Protein AF-0000000086186160 (afdb_homodimer)

InterPro domains:
  IPR000835 MarR-type HTH domain [PF01047] (49-91)
  IPR000835 MarR-type HTH domain [PS50995] (8-140)
  IPR000835 MarR-type HTH domain [SM00347] (29-128)
  IPR023187 Transcriptional regulator MarR-type, conserved site [PS01117] (67-101)
  IPR036388 Winged helix-like DNA-binding domain superfamily [G3DSA:1.10.10.10] (1-143)
  IPR036390 Winged helix DNA-binding domain superfamily [SSF46785] (19-141)
  IPR039422 Transcription regulators MarR/SlyA-like [PTHR33164] (33-142)

Secondary structure (DSSP, 8-state):
----HHHHHHHHHHHHHHHHHHHHHHHHS---TT---GGGHHHHHHGGG--EEHHHHHHHTT--HHHHHHHHHHHHHTTSEEEEEETTEEEEEEEEE-HHHHHHHHHHHHHHHHHHHHHTTTS-HHHHHHHHHHHHHHHHHHHHHHHHHHHS--------/----HHHHHHHHHHHHHHHHHHHHHHHHS---TT---GGGHHHHHHGGG--EEHHHHHHHTT--HHHHHHHHHHHHHTTSEEEEEETTEEEEEEEEE-HHHHHHHHHHHHHHHHHHHHHTTTS-HHHHHHHHHHHHHHHHHHHHHHHHHHHS--------

Radius of gyration: 22.22 Å; Cα contacts (8 Å, |Δi|>4): 341; chains: 2; bounding box: 43×55×64 Å

pLDDT: mean 87.12, std 14.0, range [26.12, 98.62]

Sequence (320 aa):
MGVDHSTASDLAVDLVHVMKKLTALRHHKPAQSDGIESSAYPLLVALQCGPCRVSALAGQIHSDASTVSRQVAHLVSRDLVEKAPDPDDGRAQMVQLTPPGEELVDKVLQRRGEWMQKLLTDWTAKDVKAFNAYLRRFNDDLAAELTRLIDQPTHGKEQSMGVDHSTASDLAVDLVHVMKKLTALRHHKPAQSDGIESSAYPLLVALQCGPCRVSALAGQIHSDASTVSRQVAHLVSRDLVEKAPDPDDGRAQMVQLTPPGEELVDKVLQRRGEWMQKLLTDWTAKDVKAFNAYLRRFNDDLAAELTRLIDQPTHGKEQS

Structure (mmCIF, N/CA/C/O backbone):
data_AF-0000000086186160-model_v1
#
loop_
_entity.id
_entity.type
_entity.pdbx_description
1 polymer 'MarR family transcriptional regulator'
#
loop_
_atom_site.group_PDB
_atom_site.id
_atom_site.type_symbol
_atom_site.label_atom_id
_atom_site.label_alt_id
_atom_site.label_comp_id
_atom_site.label_asym_id
_atom_site.label_entity_id
_atom_site.label_seq_id
_atom_site.pdbx_PDB_ins_code
_atom_site.Cartn_x
_atom_site.Cartn_y
_atom_site.Cartn_z
_atom_site.occupancy
_atom_site.B_iso_or_equiv
_atom_site.auth_seq_id
_atom_site.auth_comp_id
_atom_site.auth_asym_id
_atom_site.auth_atom_id
_atom_site.pdbx_PDB_model_num
ATOM 1 N N . MET A 1 1 ? -22.422 15.398 -9.078 1 61.88 1 MET A N 1
ATOM 2 C CA . MET A 1 1 ? -21.828 16.266 -8.055 1 61.88 1 MET A CA 1
ATOM 3 C C . MET A 1 1 ? -20.734 15.523 -7.293 1 61.88 1 MET A C 1
ATOM 5 O O . MET A 1 1 ? -20.938 14.406 -6.82 1 61.88 1 MET A O 1
ATOM 9 N N . GLY A 1 2 ? -19.453 15.906 -7.406 1 80.19 2 GLY A N 1
ATOM 10 C CA . GLY A 1 2 ? -18.25 15.258 -6.891 1 80.19 2 GLY A CA 1
ATOM 11 C C . GLY A 1 2 ? -18.234 15.164 -5.375 1 80.19 2 GLY A C 1
ATOM 12 O O . GLY A 1 2 ? -18.969 15.883 -4.695 1 80.19 2 GLY A O 1
ATOM 13 N N . VAL A 1 3 ? -17.875 14.148 -4.719 1 93.38 3 VAL A N 1
ATOM 14 C CA . VAL A 1 3 ? -17.719 13.93 -3.283 1 93.38 3 VAL A CA 1
ATOM 15 C C . VAL A 1 3 ? -17.016 15.141 -2.658 1 93.38 3 VAL A C 1
ATOM 17 O O . VAL A 1 3 ? -16.141 15.75 -3.277 1 93.38 3 VAL A O 1
ATOM 20 N N . ASP A 1 4 ? -17.609 15.672 -1.533 1 94.44 4 ASP A N 1
ATOM 21 C CA . ASP A 1 4 ? -17 16.844 -0.896 1 94.44 4 ASP A CA 1
ATOM 22 C C . ASP A 1 4 ? -15.586 16.531 -0.432 1 94.44 4 ASP A C 1
ATOM 24 O O . ASP A 1 4 ? -15.211 15.367 -0.272 1 94.44 4 ASP A O 1
ATOM 28 N N . HIS A 1 5 ? -14.836 17.578 -0.158 1 93.81 5 HIS A N 1
ATOM 29 C CA . HIS A 1 5 ? -13.414 17.469 0.166 1 93.81 5 HIS A CA 1
ATOM 30 C C . HIS A 1 5 ? -13.203 16.688 1.456 1 93.81 5 HIS A C 1
ATOM 32 O O . HIS A 1 5 ? -12.281 15.867 1.542 1 93.81 5 HIS A O 1
ATOM 38 N N . SER A 1 6 ? -13.992 16.922 2.461 1 94.38 6 SER A N 1
ATOM 39 C CA . SER A 1 6 ? -13.812 16.25 3.746 1 94.38 6 SER A CA 1
ATOM 40 C C . SER A 1 6 ? -13.977 14.742 3.609 1 94.38 6 SER A C 1
ATOM 42 O O . SER A 1 6 ? -13.195 13.969 4.176 1 94.38 6 SER A O 1
ATOM 44 N N . THR A 1 7 ? -15.023 14.352 2.834 1 96.38 7 THR A N 1
ATOM 45 C CA . THR A 1 7 ? -15.266 12.938 2.602 1 96.38 7 THR A CA 1
ATOM 46 C C . THR A 1 7 ? -14.102 12.305 1.841 1 96.38 7 THR A C 1
ATOM 48 O O . THR A 1 7 ? -13.617 11.234 2.209 1 96.38 7 THR A O 1
ATOM 51 N N . ALA A 1 8 ? -13.672 12.992 0.88 1 96.56 8 ALA A N 1
ATOM 52 C CA . ALA A 1 8 ? -12.531 12.508 0.096 1 96.56 8 ALA A CA 1
ATOM 53 C C . ALA A 1 8 ? -11.273 12.438 0.947 1 96.56 8 ALA A C 1
ATOM 55 O O . ALA A 1 8 ? -10.508 11.477 0.86 1 96.56 8 ALA A O 1
ATOM 56 N N . SER A 1 9 ? -11.086 13.422 1.789 1 94.56 9 SER A N 1
ATOM 57 C CA . SER A 1 9 ? -9.906 13.484 2.648 1 94.56 9 SER A CA 1
ATOM 58 C C . SER A 1 9 ? -9.914 12.367 3.68 1 94.56 9 SER A C 1
ATOM 60 O O . SER A 1 9 ? -8.859 11.789 3.986 1 94.56 9 SER A O 1
ATOM 62 N N . ASP A 1 10 ? -11.062 12.039 4.16 1 94.94 10 ASP A N 1
ATOM 63 C CA . ASP A 1 10 ? -11.164 10.945 5.121 1 94.94 10 ASP A CA 1
ATOM 64 C C . ASP A 1 10 ? -10.734 9.625 4.496 1 94.94 10 ASP A C 1
ATOM 66 O O . ASP A 1 10 ? -10 8.844 5.113 1 94.94 10 ASP A O 1
ATOM 70 N N . LEU A 1 11 ? -11.203 9.375 3.324 1 96.56 11 LEU A N 1
ATOM 71 C CA . LEU A 1 11 ? -10.828 8.156 2.627 1 96.56 11 LEU A CA 1
ATOM 72 C C . LEU A 1 11 ? -9.328 8.117 2.367 1 96.56 11 LEU A C 1
ATOM 74 O O . LEU A 1 11 ? -8.688 7.078 2.553 1 96.56 11 LEU A O 1
ATOM 78 N N . ALA A 1 12 ? -8.773 9.25 1.982 1 94.31 12 ALA A N 1
ATOM 79 C CA . ALA A 1 12 ? -7.344 9.344 1.706 1 94.31 12 ALA A CA 1
ATOM 80 C C . ALA A 1 12 ? -6.523 9 2.945 1 94.31 12 ALA A C 1
ATOM 82 O O . ALA A 1 12 ? -5.562 8.227 2.867 1 94.31 12 ALA A O 1
ATOM 83 N N . VAL A 1 13 ? -6.91 9.492 4.051 1 90.19 13 VAL A N 1
ATOM 84 C CA . VAL A 1 13 ? -6.199 9.266 5.305 1 90.19 13 VAL A CA 1
ATOM 85 C C . VAL A 1 13 ? -6.277 7.793 5.691 1 90.19 13 VAL A C 1
ATOM 87 O O . VAL A 1 13 ? -5.266 7.18 6.035 1 90.19 13 VAL A O 1
ATOM 90 N N . ASP A 1 14 ? -7.441 7.219 5.625 1 93.75 14 ASP A N 1
ATOM 91 C CA . ASP A 1 14 ? -7.625 5.82 6.004 1 93.75 14 ASP A CA 1
ATOM 92 C C . ASP A 1 14 ? -6.867 4.891 5.055 1 93.75 14 ASP A C 1
ATOM 94 O O . ASP A 1 14 ? -6.328 3.867 5.48 1 93.75 14 ASP A O 1
ATOM 98 N N . LEU A 1 15 ? -6.84 5.246 3.816 1 94.31 15 LEU A N 1
ATOM 99 C CA . LEU A 1 15 ? -6.078 4.477 2.842 1 94.31 15 LEU A CA 1
ATOM 100 C C . LEU A 1 15 ? -4.594 4.473 3.193 1 94.31 15 LEU A C 1
ATOM 102 O O . LEU A 1 15 ? -3.939 3.43 3.139 1 94.31 15 LEU A O 1
ATOM 106 N N . VAL A 1 16 ? -4.016 5.605 3.572 1 89.25 16 VAL A N 1
ATOM 107 C CA . VAL A 1 16 ? -2.617 5.703 3.969 1 89.25 16 VAL A CA 1
ATOM 108 C C . VAL A 1 16 ? -2.355 4.809 5.18 1 89.25 16 VAL A C 1
ATOM 110 O O . VAL A 1 16 ? -1.334 4.121 5.242 1 89.25 16 VAL A O 1
ATOM 113 N N . HIS A 1 17 ? -3.301 4.797 6.141 1 89.81 17 HIS A N 1
ATOM 114 C CA . HIS A 1 17 ? -3.148 3.965 7.328 1 89.81 17 HIS A CA 1
ATOM 115 C C . HIS A 1 17 ? -3.127 2.484 6.961 1 89.81 17 HIS A C 1
ATOM 117 O O . HIS A 1 17 ? -2.318 1.721 7.496 1 89.81 17 HIS A O 1
ATOM 123 N N . VAL A 1 18 ? -3.963 2.07 6.094 1 93.75 18 VAL A N 1
ATOM 124 C CA . VAL A 1 18 ? -4.008 0.683 5.645 1 93.75 18 VAL A CA 1
ATOM 125 C C . VAL A 1 18 ? -2.697 0.321 4.949 1 93.75 18 VAL A C 1
ATOM 127 O O . VAL A 1 18 ? -2.098 -0.717 5.242 1 93.75 18 VAL A O 1
ATOM 130 N N . MET A 1 19 ? -2.248 1.224 4.066 1 90.56 19 MET A N 1
ATOM 131 C CA . MET A 1 19 ? -1.008 0.979 3.336 1 90.56 19 MET A CA 1
ATOM 132 C C . MET A 1 19 ? 0.17 0.842 4.293 1 90.56 19 MET A C 1
ATOM 134 O O . MET A 1 19 ? 1.011 -0.044 4.129 1 90.56 19 MET A O 1
ATOM 138 N N . LYS A 1 20 ? 0.253 1.639 5.211 1 86.44 20 LYS A N 1
ATOM 139 C CA . LYS A 1 20 ? 1.336 1.607 6.188 1 86.44 20 LYS A CA 1
ATOM 140 C C . LYS A 1 20 ? 1.304 0.317 7.004 1 86.44 20 LYS A C 1
ATOM 142 O O . LYS A 1 20 ? 2.346 -0.289 7.258 1 86.44 20 LYS A O 1
ATOM 147 N N . LYS A 1 21 ? 0.166 -0.043 7.453 1 89.81 21 LYS A N 1
ATOM 148 C CA . LYS A 1 21 ? 0.059 -1.246 8.273 1 89.81 21 LYS A CA 1
ATOM 149 C C . LYS A 1 21 ? 0.346 -2.5 7.453 1 89.81 21 LYS A C 1
ATOM 151 O O . LYS A 1 21 ? 0.963 -3.445 7.949 1 89.81 21 LYS A O 1
ATOM 156 N N . LEU A 1 22 ? -0.107 -2.529 6.246 1 90.12 22 LEU A N 1
ATOM 157 C CA . LEU A 1 22 ? 0.225 -3.648 5.371 1 90.12 22 LEU A CA 1
ATOM 158 C C . LEU A 1 22 ? 1.73 -3.736 5.145 1 90.12 22 LEU A C 1
ATOM 160 O O . LEU A 1 22 ? 2.299 -4.828 5.141 1 90.12 22 LEU A O 1
ATOM 164 N N . THR A 1 23 ? 2.396 -2.605 4.953 1 84.56 23 THR A N 1
ATOM 165 C CA . THR A 1 23 ? 3.848 -2.555 4.809 1 84.56 23 THR A CA 1
ATOM 166 C C . THR A 1 23 ? 4.535 -3.049 6.082 1 84.56 23 THR A C 1
ATOM 168 O O . THR A 1 23 ? 5.473 -3.844 6.016 1 84.56 23 THR A O 1
ATOM 171 N N . ALA A 1 24 ? 4.055 -2.604 7.207 1 84.25 24 ALA A N 1
ATOM 172 C CA . ALA A 1 24 ? 4.613 -3.035 8.484 1 84.25 24 ALA A CA 1
ATOM 173 C C . ALA A 1 24 ? 4.465 -4.543 8.664 1 84.25 24 ALA A C 1
ATOM 175 O O . ALA A 1 24 ? 5.387 -5.211 9.141 1 84.25 24 ALA A O 1
ATOM 176 N N . LEU A 1 25 ? 3.352 -5.059 8.32 1 86.5 25 LEU A N 1
ATOM 177 C CA . LEU A 1 25 ? 3.088 -6.484 8.461 1 86.5 25 LEU A CA 1
ATOM 178 C C . LEU A 1 25 ? 4.008 -7.301 7.559 1 86.5 25 LEU A C 1
ATOM 180 O O . LEU A 1 25 ? 4.445 -8.391 7.934 1 86.5 25 LEU A O 1
ATOM 184 N N . ARG A 1 26 ? 4.289 -6.781 6.387 1 79.38 26 ARG A N 1
ATOM 185 C CA . ARG A 1 26 ? 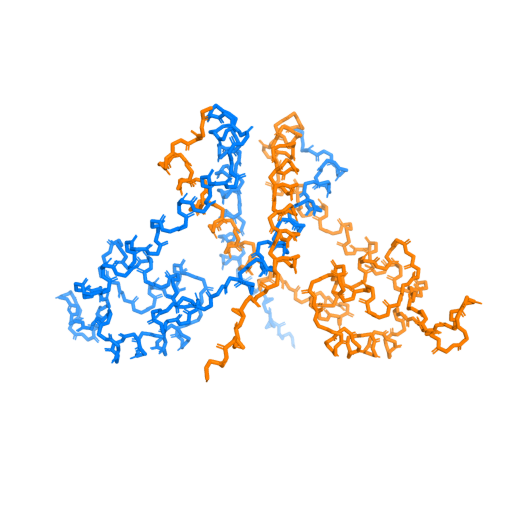5.195 -7.457 5.465 1 79.38 26 ARG A CA 1
ATOM 186 C C . ARG A 1 26 ? 6.594 -7.57 6.059 1 79.38 26 ARG A C 1
ATOM 188 O O . ARG A 1 26 ? 7.297 -8.555 5.828 1 79.38 26 ARG A O 1
ATOM 195 N N . HIS A 1 27 ? 6.984 -6.625 6.844 1 74.5 27 HIS A N 1
ATOM 196 C CA . HIS A 1 27 ? 8.305 -6.609 7.457 1 74.5 27 HIS A CA 1
ATOM 197 C C . HIS A 1 27 ? 8.367 -7.551 8.656 1 74.5 27 HIS A C 1
ATOM 199 O O . HIS A 1 27 ? 9.445 -7.988 9.055 1 74.5 27 HIS A O 1
ATOM 205 N N . HIS A 1 28 ? 7.258 -7.785 9.227 1 72.25 28 HIS A N 1
ATOM 206 C CA . HIS A 1 28 ? 7.215 -8.641 10.406 1 72.25 28 HIS A CA 1
ATOM 207 C C . HIS A 1 28 ? 6.977 -10.094 10.023 1 72.25 28 HIS A C 1
ATOM 209 O O . HIS A 1 28 ? 7.152 -11 10.844 1 72.25 28 HIS A O 1
ATOM 215 N N . LYS A 1 29 ? 6.535 -10.211 8.836 1 67.69 29 LYS A N 1
ATOM 216 C CA . LYS A 1 29 ? 6.328 -11.594 8.406 1 67.69 29 LYS A CA 1
ATOM 217 C C . LYS A 1 29 ? 7.66 -12.328 8.258 1 67.69 29 LYS A C 1
ATOM 219 O O . LYS A 1 29 ? 8.625 -11.781 7.723 1 67.69 29 LYS A O 1
ATOM 224 N N . PRO A 1 30 ? 7.723 -13.43 8.961 1 56.66 30 PRO A N 1
ATOM 225 C CA . PRO A 1 30 ? 8.953 -14.219 8.828 1 56.66 30 PRO A CA 1
ATOM 226 C C . PRO A 1 30 ? 9.344 -14.453 7.371 1 56.66 30 PRO A C 1
ATOM 228 O O . PRO A 1 30 ? 8.477 -14.523 6.496 1 56.66 30 PRO A O 1
ATOM 231 N N . ALA A 1 31 ? 10.641 -14.211 7.188 1 56.84 31 ALA A N 1
ATOM 232 C CA . ALA A 1 31 ? 11.195 -14.555 5.879 1 56.84 31 ALA A CA 1
ATOM 233 C C . ALA A 1 31 ? 10.641 -15.891 5.387 1 56.84 31 ALA A C 1
ATOM 235 O O . ALA A 1 31 ? 10.508 -16.844 6.16 1 56.84 31 ALA A O 1
ATOM 236 N N . GLN A 1 32 ? 9.953 -15.805 4.266 1 61.44 32 GLN A N 1
ATOM 237 C CA . GLN A 1 32 ? 9.484 -17.078 3.727 1 61.44 32 GLN A CA 1
ATOM 238 C C . GLN A 1 32 ? 10.641 -18.047 3.492 1 61.44 32 GLN A C 1
ATOM 240 O O . GLN A 1 32 ? 11.75 -17.625 3.172 1 61.44 32 GLN A O 1
ATOM 245 N N . SER A 1 33 ? 10.523 -19.172 4.059 1 61.75 33 SER A N 1
ATOM 246 C CA . SER A 1 33 ? 11.555 -20.203 4.023 1 61.75 33 SER A CA 1
ATOM 247 C C . SER A 1 33 ? 11.945 -20.547 2.592 1 61.75 33 SER A C 1
ATOM 249 O O . SER A 1 33 ? 12.867 -21.344 2.367 1 61.75 33 SER A O 1
ATOM 251 N N . ASP A 1 34 ? 11.461 -19.875 1.665 1 67.62 34 ASP A N 1
ATOM 252 C CA . ASP A 1 34 ? 11.695 -20.312 0.293 1 67.62 34 ASP A CA 1
ATOM 253 C C . ASP A 1 34 ? 12.922 -19.625 -0.306 1 67.62 34 ASP A C 1
ATOM 255 O O . ASP A 1 34 ? 13.328 -19.922 -1.428 1 67.62 34 ASP A O 1
ATOM 259 N N . GLY A 1 35 ? 13.516 -18.797 0.485 1 71.75 35 GLY A N 1
ATOM 260 C CA . GLY A 1 35 ? 14.742 -18.156 0.029 1 71.75 35 GLY A CA 1
ATOM 261 C C . GLY A 1 35 ? 14.5 -17.094 -1.029 1 71.75 35 GLY A C 1
ATOM 262 O O . GLY A 1 35 ? 15.438 -16.641 -1.695 1 71.75 35 GLY A O 1
ATOM 263 N N . ILE A 1 36 ? 13.273 -16.781 -1.266 1 78.94 36 ILE A N 1
ATOM 264 C CA . ILE A 1 36 ? 12.93 -15.781 -2.27 1 78.94 36 ILE A CA 1
ATOM 265 C C . ILE A 1 36 ? 12.609 -14.461 -1.585 1 78.94 36 ILE A C 1
ATOM 267 O O . ILE A 1 36 ? 11.883 -14.422 -0.587 1 78.94 36 ILE A O 1
ATOM 271 N N . GLU A 1 37 ? 13.273 -13.453 -2.137 1 77 37 GLU A N 1
ATOM 272 C CA . GLU A 1 37 ? 12.969 -12.117 -1.647 1 77 37 GLU A CA 1
ATOM 273 C C . GLU A 1 37 ? 11.516 -11.742 -1.938 1 77 37 GLU A C 1
ATOM 275 O O . GLU A 1 37 ? 11 -12.039 -3.014 1 77 37 GLU A O 1
ATOM 280 N N . SER A 1 38 ? 10.953 -11.078 -1.014 1 79.81 38 SER A N 1
ATOM 281 C CA . SER A 1 38 ? 9.555 -10.68 -1.128 1 79.81 38 SER A CA 1
ATOM 282 C C . SER A 1 38 ? 9.32 -9.844 -2.381 1 79.81 38 SER A C 1
ATOM 284 O O . SER A 1 38 ? 8.234 -9.891 -2.969 1 79.81 38 SER A O 1
ATOM 286 N N . SER A 1 39 ? 10.336 -9.188 -2.816 1 77.62 39 SER A N 1
ATOM 287 C CA . SER A 1 39 ? 10.227 -8.305 -3.973 1 77.62 39 SER A CA 1
ATOM 288 C C . SER A 1 39 ? 10.07 -9.102 -5.266 1 77.62 39 SER A C 1
ATOM 290 O O . SER A 1 39 ? 9.672 -8.555 -6.293 1 77.62 39 SER A O 1
ATOM 292 N N . ALA A 1 40 ? 10.336 -10.32 -5.211 1 84 40 ALA A N 1
ATOM 293 C CA . ALA A 1 40 ? 10.281 -11.141 -6.418 1 84 40 ALA A CA 1
ATOM 294 C C . ALA A 1 40 ? 8.914 -11.805 -6.578 1 84 40 ALA A C 1
ATOM 296 O O . ALA A 1 40 ? 8.594 -12.328 -7.645 1 84 40 ALA A O 1
ATOM 297 N N . TYR A 1 41 ? 8.125 -11.742 -5.609 1 87 41 TYR A N 1
ATOM 298 C CA . TYR A 1 41 ? 6.855 -12.469 -5.621 1 87 41 TYR A CA 1
ATOM 299 C C . TYR A 1 41 ? 5.914 -11.898 -6.68 1 87 41 TYR A C 1
ATOM 301 O O . TYR A 1 41 ? 5.27 -12.648 -7.414 1 87 41 TYR A O 1
ATOM 309 N N . PRO A 1 42 ? 5.855 -10.633 -6.82 1 86 42 PRO A N 1
ATOM 310 C CA . PRO A 1 42 ? 4.969 -10.109 -7.859 1 86 42 PRO A CA 1
ATOM 311 C C . PRO A 1 42 ? 5.316 -10.633 -9.25 1 86 42 PRO A C 1
ATOM 313 O O . PRO A 1 42 ? 4.422 -10.883 -10.062 1 86 42 PRO A O 1
ATOM 316 N N . LEU A 1 43 ? 6.551 -10.766 -9.43 1 89.62 43 LEU A N 1
ATOM 317 C CA . LEU A 1 43 ? 7.008 -11.289 -10.711 1 89.62 43 LEU A CA 1
ATOM 318 C C . LEU A 1 43 ? 6.527 -12.727 -10.906 1 89.62 43 LEU A C 1
ATOM 320 O O . LEU A 1 43 ? 5.996 -13.07 -11.969 1 89.62 43 LEU A O 1
ATOM 324 N N . LEU A 1 44 ? 6.668 -13.531 -9.93 1 92.31 44 LEU A N 1
ATOM 325 C CA . LEU A 1 44 ? 6.246 -14.922 -9.984 1 92.31 44 LEU A CA 1
ATOM 326 C C . LEU A 1 44 ? 4.742 -15.031 -10.203 1 92.31 44 LEU A C 1
ATOM 328 O O . LEU A 1 44 ? 4.281 -15.836 -11.016 1 92.31 44 LEU A O 1
ATOM 332 N N . VAL A 1 45 ? 4.078 -14.203 -9.562 1 90.12 45 VAL A N 1
ATOM 333 C CA . VAL A 1 45 ? 2.621 -14.219 -9.664 1 90.12 45 VAL A CA 1
ATOM 334 C C . VAL A 1 45 ? 2.195 -13.781 -11.062 1 90.12 45 VAL A C 1
ATOM 336 O O . VAL A 1 45 ? 1.272 -14.359 -11.648 1 90.12 45 VAL A O 1
ATOM 339 N N . ALA A 1 46 ? 2.82 -12.797 -11.578 1 89.56 46 ALA A N 1
ATOM 340 C CA . ALA A 1 46 ? 2.5 -12.305 -12.922 1 89.56 46 ALA A CA 1
ATOM 341 C C . ALA A 1 46 ? 2.699 -13.398 -13.961 1 89.56 46 ALA A C 1
ATOM 343 O O . ALA A 1 46 ? 1.972 -13.461 -14.961 1 89.56 46 ALA A O 1
ATOM 344 N N . LEU A 1 47 ? 3.564 -14.258 -13.734 1 93.81 47 LEU A N 1
ATOM 345 C CA . LEU A 1 47 ? 3.922 -15.297 -14.703 1 93.81 47 LEU A CA 1
ATOM 346 C C . LEU A 1 47 ? 2.936 -16.453 -14.648 1 93.81 47 LEU A C 1
ATOM 348 O O . LEU A 1 47 ? 2.977 -17.359 -15.492 1 93.81 47 LEU A O 1
ATOM 352 N N . GLN A 1 48 ? 2.096 -16.406 -13.68 1 90.38 48 GLN A N 1
ATOM 353 C CA . GLN A 1 48 ? 1.063 -17.438 -13.609 1 90.38 48 GLN A CA 1
ATOM 354 C C . GLN A 1 48 ? 0.144 -17.375 -14.828 1 90.38 48 GLN A C 1
ATOM 356 O O . GLN A 1 48 ? -0.452 -18.391 -15.211 1 90.38 48 GLN A O 1
ATOM 361 N N . CYS A 1 49 ? 0.052 -16.25 -15.398 1 86.44 49 CYS A N 1
ATOM 362 C CA . CYS A 1 49 ? -0.823 -16.062 -16.547 1 86.44 49 CYS A CA 1
ATOM 363 C C . CYS A 1 49 ? -0.18 -16.609 -17.828 1 86.44 49 CYS A C 1
ATOM 365 O O . CYS A 1 49 ? -0.839 -16.719 -18.859 1 86.44 49 CYS A O 1
ATOM 367 N N . GLY A 1 50 ? 1.121 -16.953 -17.812 1 89.5 50 GLY A N 1
ATOM 368 C CA . GLY A 1 50 ? 1.814 -17.516 -18.969 1 89.5 50 GLY A CA 1
ATOM 369 C C . GLY A 1 50 ? 3.139 -16.828 -19.25 1 89.5 50 GLY A C 1
ATOM 370 O O . GLY A 1 50 ? 3.537 -15.906 -18.531 1 89.5 50 GLY A O 1
ATOM 371 N N . PRO A 1 51 ? 3.752 -17.375 -20.219 1 92.69 51 PRO A N 1
ATOM 372 C CA . PRO A 1 51 ? 5.047 -16.812 -20.594 1 92.69 51 PRO A CA 1
ATOM 373 C C . PRO A 1 51 ? 4.945 -15.352 -21.047 1 92.69 51 PRO A C 1
ATOM 375 O O . PRO A 1 51 ? 3.965 -14.969 -21.688 1 92.69 51 PRO A O 1
ATOM 378 N N . CYS A 1 52 ? 5.949 -14.586 -20.625 1 92 52 CYS A N 1
ATOM 379 C CA . CYS A 1 52 ? 5.953 -13.172 -20.969 1 92 52 CYS A CA 1
ATOM 380 C C . CYS A 1 52 ? 7.375 -12.664 -21.188 1 92 52 CYS A C 1
ATOM 382 O O . CYS A 1 52 ? 8.32 -13.195 -20.594 1 92 52 CYS A O 1
ATOM 384 N N . ARG A 1 53 ? 7.461 -11.609 -22.031 1 93 53 ARG A N 1
ATOM 385 C CA . ARG A 1 53 ? 8.75 -10.953 -22.188 1 93 53 ARG A CA 1
ATOM 386 C C . ARG A 1 53 ? 9.109 -10.148 -20.953 1 93 53 ARG A C 1
ATOM 388 O O . ARG A 1 53 ? 8.227 -9.703 -20.219 1 93 53 ARG A O 1
ATOM 395 N N . VAL A 1 54 ? 10.375 -9.922 -20.828 1 92.25 54 VAL A N 1
ATOM 396 C CA . VAL A 1 54 ? 10.852 -9.172 -19.672 1 92.25 54 VAL A CA 1
ATOM 397 C C . VAL A 1 54 ? 10.234 -7.773 -19.672 1 92.25 54 VAL A C 1
ATOM 399 O O . VAL A 1 54 ? 9.82 -7.27 -18.625 1 92.25 54 VAL A O 1
ATOM 402 N N . SER A 1 55 ? 10.133 -7.191 -20.797 1 89.81 55 SER A N 1
ATOM 403 C CA . SER A 1 55 ? 9.578 -5.848 -20.922 1 89.81 55 SER A CA 1
ATOM 404 C C . SER A 1 55 ? 8.102 -5.82 -20.531 1 89.81 55 SER A C 1
ATOM 406 O O . SER A 1 55 ? 7.656 -4.906 -19.844 1 89.81 55 SER A O 1
ATOM 408 N N . ALA A 1 56 ? 7.395 -6.789 -20.953 1 89.06 56 ALA A N 1
ATOM 409 C CA . ALA A 1 56 ? 5.98 -6.898 -20.609 1 89.06 56 ALA A CA 1
ATOM 410 C C . ALA A 1 56 ? 5.797 -7.145 -19.109 1 89.06 56 ALA A C 1
ATOM 412 O O . ALA A 1 56 ? 4.883 -6.594 -18.5 1 89.06 56 ALA A O 1
ATOM 413 N N . LEU A 1 57 ? 6.617 -7.977 -18.594 1 90.62 57 LEU A N 1
ATOM 414 C CA . LEU A 1 57 ? 6.594 -8.258 -17.156 1 90.62 57 LEU A CA 1
ATOM 415 C C . LEU A 1 57 ? 6.844 -6.996 -16.344 1 90.62 57 LEU A C 1
ATOM 417 O O . LEU A 1 57 ? 6.152 -6.738 -15.359 1 90.62 57 LEU A O 1
ATOM 421 N N . ALA A 1 58 ? 7.816 -6.234 -16.766 1 89.44 58 ALA A N 1
ATOM 422 C CA . ALA A 1 58 ? 8.141 -4.977 -16.109 1 89.44 58 ALA A CA 1
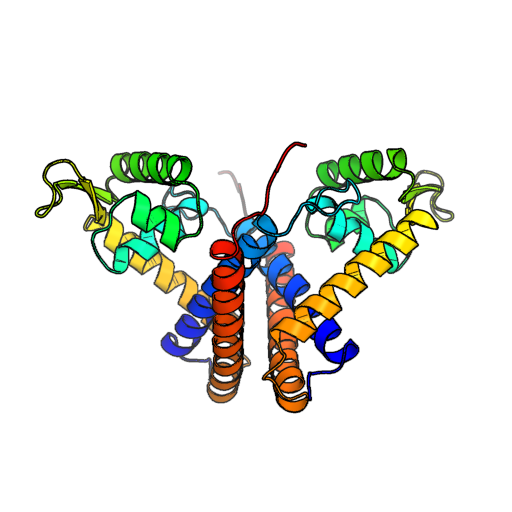ATOM 423 C C . ALA A 1 58 ? 6.941 -4.031 -16.094 1 89.44 58 ALA A C 1
ATOM 425 O O . ALA A 1 58 ? 6.629 -3.432 -15.062 1 89.44 58 ALA A O 1
ATOM 426 N N . GLY A 1 59 ? 6.219 -3.885 -17.234 1 83.12 59 GLY A N 1
ATOM 427 C CA . GLY A 1 59 ? 5.016 -3.072 -17.328 1 83.12 59 GLY A CA 1
ATOM 428 C C . GLY A 1 59 ? 3.902 -3.553 -16.406 1 83.12 59 GLY A C 1
ATOM 429 O O . GLY A 1 59 ? 3.248 -2.748 -15.742 1 83.12 59 GLY A O 1
ATOM 430 N N . GLN A 1 60 ? 3.773 -4.836 -16.297 1 82.19 60 GLN A N 1
ATOM 431 C CA . GLN A 1 60 ? 2.699 -5.434 -15.523 1 82.19 60 GLN A CA 1
ATOM 432 C C . GLN A 1 60 ? 2.9 -5.184 -14.031 1 82.19 60 GLN A C 1
ATOM 434 O O . GLN A 1 60 ? 1.934 -4.996 -13.289 1 82.19 60 GLN A O 1
ATOM 439 N N . ILE A 1 61 ? 4.125 -5.219 -13.586 1 81.56 61 ILE A N 1
ATOM 440 C CA . ILE A 1 61 ? 4.34 -5.105 -12.148 1 81.56 61 ILE A CA 1
ATOM 441 C C . ILE A 1 61 ? 4.832 -3.699 -11.812 1 81.56 61 ILE A C 1
ATOM 443 O O . ILE A 1 61 ? 5.293 -3.447 -10.695 1 81.56 61 ILE A O 1
ATOM 447 N N . HIS A 1 62 ? 4.773 -2.814 -12.781 1 78.12 62 HIS A N 1
ATOM 448 C CA . HIS A 1 62 ? 5.117 -1.408 -12.602 1 78.12 62 HIS A CA 1
ATOM 449 C C . HIS A 1 62 ? 6.523 -1.25 -12.039 1 78.12 62 HIS A C 1
ATOM 451 O O . HIS A 1 62 ? 6.727 -0.545 -11.047 1 78.12 62 HIS A O 1
ATOM 457 N N . SER A 1 63 ? 7.484 -1.872 -12.633 1 83.62 63 SER A N 1
ATOM 458 C CA . SER A 1 63 ? 8.898 -1.838 -12.289 1 83.62 63 SER A CA 1
ATOM 459 C C . SER A 1 63 ? 9.758 -1.601 -13.523 1 83.62 63 SER A C 1
ATOM 461 O O . SER A 1 63 ? 9.258 -1.63 -14.656 1 83.62 63 SER A O 1
ATOM 463 N N . ASP A 1 64 ? 11.023 -1.238 -13.305 1 85.75 64 ASP A N 1
ATOM 464 C CA . ASP A 1 64 ? 11.906 -0.996 -14.438 1 85.75 64 ASP A CA 1
ATOM 465 C C . ASP A 1 64 ? 12.484 -2.303 -14.969 1 85.75 64 ASP A C 1
ATOM 467 O O . ASP A 1 64 ? 12.672 -3.258 -14.211 1 85.75 64 ASP A O 1
ATOM 471 N N . ALA A 1 65 ? 12.805 -2.299 -16.266 1 90.44 65 ALA A N 1
ATOM 472 C CA . ALA A 1 65 ? 13.25 -3.498 -16.969 1 90.44 65 ALA A CA 1
ATOM 473 C C . ALA A 1 65 ? 14.555 -4.031 -16.375 1 90.44 65 ALA A C 1
ATOM 475 O O . ALA A 1 65 ? 14.766 -5.242 -16.312 1 90.44 65 ALA A O 1
ATOM 476 N N . SER A 1 66 ? 15.367 -3.135 -15.945 1 93.5 66 SER A N 1
ATOM 477 C CA . SER A 1 66 ? 16.641 -3.566 -15.391 1 93.5 66 SER A CA 1
ATOM 478 C C . SER A 1 66 ? 16.438 -4.348 -14.094 1 93.5 66 SER A C 1
ATOM 480 O O . SER A 1 66 ? 17.078 -5.375 -13.875 1 93.5 66 SER A O 1
ATOM 482 N N . THR A 1 67 ? 15.539 -3.896 -13.273 1 90.75 67 THR A N 1
ATOM 483 C CA . THR A 1 67 ? 15.195 -4.562 -12.023 1 90.75 67 THR A CA 1
ATOM 484 C C . THR A 1 67 ? 14.578 -5.934 -12.289 1 90.75 67 THR A C 1
ATOM 486 O O . THR A 1 67 ? 14.961 -6.926 -11.664 1 90.75 67 THR A O 1
ATOM 489 N N . VAL A 1 68 ? 13.719 -5.934 -13.195 1 93 68 VAL A N 1
ATOM 490 C CA . VAL A 1 68 ? 13.023 -7.176 -13.508 1 93 68 VAL A CA 1
ATOM 491 C C . VAL A 1 68 ? 14.008 -8.188 -14.102 1 93 68 VAL A C 1
ATOM 493 O O . VAL A 1 68 ? 13.961 -9.375 -13.773 1 93 68 VAL A O 1
ATOM 496 N N . SER A 1 69 ? 14.891 -7.723 -14.953 1 94.94 69 SER A N 1
ATOM 497 C CA . SER A 1 69 ? 15.898 -8.602 -15.547 1 94.94 69 SER A CA 1
ATOM 498 C C . SER A 1 69 ? 16.766 -9.258 -14.469 1 94.94 69 SER A C 1
ATOM 500 O O . SER A 1 69 ? 17.016 -10.461 -14.523 1 94.94 69 SER A O 1
ATOM 502 N N . ARG A 1 70 ? 17.156 -8.492 -13.555 1 94.75 70 ARG A N 1
ATOM 503 C CA . ARG A 1 70 ? 17.953 -9.008 -12.445 1 94.75 70 ARG A CA 1
ATOM 504 C C . ARG A 1 70 ? 17.172 -10.023 -11.625 1 94.75 70 ARG A C 1
ATOM 506 O O . ARG A 1 70 ? 17.703 -11.062 -11.234 1 94.75 70 ARG A O 1
ATOM 513 N N . GLN A 1 71 ? 15.969 -9.742 -11.383 1 93.19 71 GLN A N 1
ATOM 514 C CA . GLN A 1 71 ? 15.125 -10.656 -10.625 1 93.19 71 GLN A CA 1
ATOM 515 C C . GLN A 1 71 ? 14.922 -11.969 -11.375 1 93.19 71 GLN A C 1
ATOM 517 O O . GLN A 1 71 ? 14.977 -13.047 -10.781 1 93.19 71 GLN A O 1
ATOM 522 N N . VAL A 1 72 ? 14.711 -11.82 -12.641 1 95.19 72 VAL A N 1
ATOM 523 C CA . VAL A 1 72 ? 14.539 -13.008 -13.469 1 95.19 72 VAL A CA 1
ATOM 524 C C . VAL A 1 72 ? 15.797 -13.867 -13.414 1 95.19 72 VAL A C 1
ATOM 526 O O . VAL A 1 72 ? 15.719 -15.078 -13.234 1 95.19 72 VAL A O 1
ATOM 529 N N . ALA A 1 73 ? 16.938 -13.25 -13.594 1 95.56 73 ALA A N 1
ATOM 530 C CA . ALA A 1 73 ? 18.203 -13.977 -13.539 1 95.56 73 ALA A CA 1
ATOM 531 C C . ALA A 1 73 ? 18.344 -14.742 -12.227 1 95.56 73 ALA A C 1
ATOM 533 O O . ALA A 1 73 ? 18.75 -15.898 -12.211 1 95.56 73 ALA A O 1
ATOM 534 N N . HIS A 1 74 ? 17.984 -14.133 -11.18 1 94.31 74 HIS A N 1
ATOM 535 C CA . HIS A 1 74 ? 18.031 -14.766 -9.859 1 94.31 74 HIS A CA 1
ATOM 536 C C . HIS A 1 74 ? 17.062 -15.93 -9.766 1 94.31 74 HIS A C 1
ATOM 538 O O . HIS A 1 74 ? 17.406 -17 -9.242 1 94.31 74 HIS A O 1
ATOM 544 N N . LEU A 1 75 ? 15.922 -15.773 -10.258 1 95.19 75 LEU A N 1
ATOM 545 C CA . LEU A 1 75 ? 14.898 -16.812 -10.203 1 95.19 75 LEU A CA 1
ATOM 546 C C . LEU A 1 75 ? 15.273 -17.984 -11.094 1 95.19 75 LEU A C 1
ATOM 548 O O . LEU A 1 75 ? 14.953 -19.141 -10.781 1 95.19 75 LEU A O 1
ATOM 552 N N . VAL A 1 76 ? 15.93 -17.688 -12.195 1 96.12 76 VAL A N 1
ATOM 553 C CA . VAL A 1 76 ? 16.453 -18.734 -13.055 1 96.12 76 VAL A CA 1
ATOM 554 C C . VAL A 1 76 ? 17.484 -19.562 -12.289 1 96.12 76 VAL A C 1
ATOM 556 O O . VAL A 1 76 ? 17.453 -20.797 -12.32 1 96.12 76 VAL A O 1
ATOM 559 N N . SER A 1 77 ? 18.344 -18.828 -11.641 1 95.19 77 SER A N 1
ATOM 560 C CA . SER A 1 77 ? 19.375 -19.516 -10.875 1 95.19 77 SER A CA 1
ATOM 561 C C . SER A 1 77 ? 18.781 -20.391 -9.789 1 95.19 77 SER A C 1
ATOM 563 O O . SER A 1 77 ? 19.422 -21.344 -9.336 1 95.19 77 SER A O 1
ATOM 565 N N . ARG A 1 78 ? 17.531 -20.188 -9.391 1 94.12 78 ARG A N 1
ATOM 566 C CA . ARG A 1 78 ? 16.844 -20.953 -8.352 1 94.12 78 ARG A CA 1
ATOM 567 C C . ARG A 1 78 ? 15.891 -21.969 -8.961 1 94.12 78 ARG A C 1
ATOM 569 O O . ARG A 1 78 ? 15.109 -22.594 -8.25 1 94.12 78 ARG A O 1
ATOM 576 N N . ASP A 1 79 ? 15.891 -22.031 -10.234 1 96.31 79 ASP A N 1
ATOM 577 C CA . ASP A 1 79 ? 15.086 -22.984 -10.992 1 96.31 79 ASP A CA 1
ATOM 578 C C . ASP A 1 79 ? 13.594 -22.719 -10.797 1 96.31 79 ASP A C 1
ATOM 580 O O . ASP A 1 79 ? 12.797 -23.656 -10.703 1 96.31 79 ASP A O 1
ATOM 584 N N . LEU A 1 80 ? 13.188 -21.531 -10.664 1 96.56 80 LEU A N 1
ATOM 585 C CA . LEU A 1 80 ? 11.789 -21.156 -10.484 1 96.56 80 LEU A CA 1
ATOM 586 C C . LEU A 1 80 ? 11.203 -20.609 -11.781 1 96.56 80 LEU A C 1
ATOM 588 O O . LEU A 1 80 ? 9.984 -20.656 -11.984 1 96.56 80 LEU A O 1
ATOM 592 N N . VAL A 1 81 ? 12.086 -20.016 -12.539 1 97.19 81 VAL A N 1
ATOM 593 C CA . VAL A 1 81 ? 11.703 -19.531 -13.859 1 97.19 81 VAL A CA 1
ATOM 594 C C . VAL A 1 81 ? 12.734 -19.953 -14.898 1 97.19 81 VAL A C 1
ATOM 596 O O . VAL A 1 81 ? 13.867 -20.312 -14.547 1 97.19 81 VAL A O 1
ATOM 599 N N . GLU A 1 82 ? 12.344 -20 -16.125 1 97.44 82 GLU A N 1
ATOM 600 C CA . GLU A 1 82 ? 13.242 -20.281 -17.234 1 97.44 82 GLU A CA 1
ATOM 601 C C . GLU A 1 82 ? 12.969 -19.359 -18.422 1 97.44 82 GLU A C 1
ATOM 603 O O . GLU A 1 82 ? 11.898 -18.75 -18.484 1 97.44 82 GLU A O 1
ATOM 608 N N . LYS A 1 83 ? 13.961 -19.281 -19.203 1 95.31 83 LYS A N 1
ATOM 609 C CA . LYS A 1 83 ? 13.82 -18.5 -20.438 1 95.31 83 LYS A CA 1
ATOM 610 C C . LYS A 1 83 ? 13.664 -19.422 -21.656 1 95.31 83 LYS A C 1
ATOM 612 O O . LYS A 1 83 ? 14.305 -20.469 -21.734 1 95.31 83 LYS A O 1
ATOM 617 N N . ALA A 1 84 ? 12.812 -19.047 -22.453 1 92.5 84 ALA A N 1
ATOM 618 C CA . ALA A 1 84 ? 12.609 -19.781 -23.703 1 92.5 84 ALA A CA 1
ATOM 619 C C . ALA A 1 84 ? 12.508 -18.828 -24.891 1 92.5 84 ALA A C 1
ATOM 621 O O . ALA A 1 84 ? 12.055 -17.688 -24.75 1 92.5 84 ALA A O 1
ATOM 622 N N . PRO A 1 85 ? 12.961 -19.312 -26.016 1 90.31 85 PRO A N 1
ATOM 623 C CA . PRO A 1 85 ? 12.828 -18.469 -27.203 1 90.31 85 PRO A CA 1
ATOM 624 C C . PRO A 1 85 ? 11.375 -18.141 -27.531 1 90.31 85 PRO A C 1
ATOM 626 O O . PRO A 1 85 ? 10.492 -18.984 -27.359 1 90.31 85 PRO A O 1
ATOM 629 N N . ASP A 1 86 ? 11.18 -16.906 -27.828 1 86.5 86 ASP A N 1
ATOM 630 C CA . ASP A 1 86 ? 9.859 -16.516 -28.328 1 86.5 86 ASP A CA 1
ATOM 631 C C . ASP A 1 86 ? 9.586 -17.141 -29.703 1 86.5 86 ASP A C 1
ATOM 633 O O . ASP A 1 86 ? 10.344 -16.922 -30.641 1 86.5 86 ASP A O 1
ATOM 637 N N . PRO A 1 87 ? 8.586 -17.891 -29.781 1 85 87 PRO A N 1
ATOM 638 C CA . PRO A 1 87 ? 8.305 -18.531 -31.078 1 85 87 PRO A CA 1
ATOM 639 C C . PRO A 1 87 ? 8.016 -17.531 -32.188 1 85 87 PRO A C 1
ATOM 641 O O . PRO A 1 87 ? 8.234 -17.828 -33.375 1 85 87 PRO A O 1
ATOM 644 N N . ASP A 1 88 ? 7.543 -16.375 -31.812 1 86.12 88 ASP A N 1
ATOM 645 C CA . ASP A 1 88 ? 7.137 -15.375 -32.812 1 86.12 88 ASP A CA 1
ATOM 646 C C . ASP A 1 88 ? 8.273 -14.398 -33.094 1 86.12 88 ASP A C 1
ATOM 648 O O . ASP A 1 88 ? 8.164 -13.555 -33.969 1 86.12 88 ASP A O 1
ATOM 652 N N . ASP A 1 89 ? 9.188 -14.383 -32.344 1 83.56 89 ASP A N 1
ATOM 653 C CA . ASP A 1 89 ? 10.336 -13.492 -32.469 1 83.56 89 ASP A CA 1
ATOM 654 C C . ASP A 1 89 ? 11.617 -14.188 -32 1 83.56 89 ASP A C 1
ATOM 656 O O . ASP A 1 89 ? 11.914 -14.219 -30.812 1 83.56 89 ASP A O 1
ATOM 660 N N . GLY A 1 90 ? 12.344 -14.695 -32.906 1 78.06 90 GLY A N 1
ATOM 661 C CA . GLY A 1 90 ? 13.531 -15.477 -32.625 1 78.06 90 GLY A CA 1
ATOM 662 C C . GLY A 1 90 ? 14.555 -14.727 -31.781 1 78.06 90 GLY A C 1
ATOM 663 O O . GLY A 1 90 ? 15.391 -15.336 -31.125 1 78.06 90 GLY A O 1
ATOM 664 N N . ARG A 1 91 ? 14.469 -13.469 -31.688 1 84.5 91 ARG A N 1
ATOM 665 C CA . ARG A 1 91 ? 15.445 -12.68 -30.953 1 84.5 91 ARG A CA 1
ATOM 666 C C . ARG A 1 91 ? 14.961 -12.398 -29.531 1 84.5 91 ARG A C 1
ATOM 668 O O . ARG A 1 91 ? 15.75 -12.008 -28.656 1 84.5 91 ARG A O 1
ATOM 675 N N . ALA A 1 92 ? 13.727 -12.625 -29.391 1 87.44 92 ALA A N 1
ATOM 676 C CA . ALA A 1 92 ? 13.164 -12.305 -28.078 1 87.44 92 ALA A CA 1
ATOM 677 C C . ALA A 1 92 ? 13.062 -13.555 -27.203 1 87.44 92 ALA A C 1
ATOM 679 O O . ALA A 1 92 ? 12.969 -14.672 -27.719 1 87.44 92 ALA A O 1
ATOM 680 N N . GLN A 1 93 ? 13.289 -13.375 -25.969 1 92.38 93 GLN A N 1
ATOM 681 C CA . GLN A 1 93 ? 13.125 -14.445 -25 1 92.38 93 GLN A CA 1
ATOM 682 C C . GLN A 1 93 ? 11.891 -14.227 -24.141 1 92.38 93 GLN A C 1
ATOM 684 O O . GLN A 1 93 ? 11.562 -13.086 -23.797 1 92.38 93 GLN A O 1
ATOM 689 N N . MET A 1 94 ? 11.273 -15.32 -23.891 1 95.19 94 MET A N 1
ATOM 690 C CA . MET A 1 94 ? 10.133 -15.32 -22.984 1 95.19 94 MET A CA 1
ATOM 691 C C . MET A 1 94 ? 10.5 -15.953 -21.656 1 95.19 94 MET A C 1
ATOM 693 O O . MET A 1 94 ? 11.289 -16.891 -21.609 1 95.19 94 MET A O 1
ATOM 697 N N . VAL A 1 95 ? 9.891 -15.398 -20.656 1 96.75 95 VAL A N 1
ATOM 698 C CA . VAL A 1 95 ? 10.094 -15.914 -19.297 1 96.75 95 VAL A CA 1
ATOM 699 C C . VAL A 1 95 ? 8.867 -16.719 -18.875 1 96.75 95 VAL A C 1
ATOM 701 O O . VAL A 1 95 ? 7.727 -16.297 -19.094 1 96.75 95 VAL A O 1
ATOM 704 N N . GLN A 1 96 ? 9.086 -17.891 -18.312 1 96.88 96 GLN A N 1
ATOM 705 C CA . GLN A 1 96 ? 7.965 -18.688 -17.828 1 96.88 96 GLN A CA 1
ATOM 706 C C . GLN A 1 96 ? 8.32 -19.422 -16.547 1 96.88 96 GLN A C 1
ATOM 708 O O . GLN A 1 96 ? 9.5 -19.625 -16.234 1 96.88 96 GLN A O 1
ATOM 713 N N . LEU A 1 97 ? 7.305 -19.828 -15.891 1 97.12 97 LEU A N 1
ATOM 714 C CA . LEU A 1 97 ? 7.508 -20.578 -14.656 1 97.12 97 LEU A CA 1
ATOM 715 C C . LEU A 1 97 ? 7.953 -22 -14.961 1 97.12 97 LEU A C 1
ATOM 717 O O . LEU A 1 97 ? 7.477 -22.625 -15.914 1 97.12 97 LEU A O 1
ATOM 721 N N . THR A 1 98 ? 8.875 -22.5 -14.117 1 97.25 98 THR A N 1
ATOM 722 C CA . THR A 1 98 ? 9.125 -23.938 -14.047 1 97.25 98 THR A CA 1
ATOM 723 C C . THR A 1 98 ? 8.109 -24.625 -13.148 1 97.25 98 THR A C 1
ATOM 725 O O . THR A 1 98 ? 7.348 -23.969 -12.445 1 97.25 98 THR A O 1
ATOM 728 N N . PRO A 1 99 ? 8.07 -26 -13.219 1 96.88 99 PRO A N 1
ATOM 729 C CA . PRO A 1 99 ? 7.16 -26.688 -12.297 1 96.88 99 PRO A CA 1
ATOM 730 C C . PRO A 1 99 ? 7.41 -26.312 -10.836 1 96.88 99 PRO A C 1
ATOM 732 O O . PRO A 1 99 ? 6.465 -26 -10.109 1 96.88 99 PRO A O 1
ATOM 735 N N . PRO A 1 100 ? 8.68 -26.219 -10.43 1 95.69 100 PRO A N 1
ATOM 736 C CA . PRO A 1 100 ? 8.922 -25.734 -9.07 1 95.69 100 PRO A CA 1
ATOM 737 C C . PRO A 1 100 ? 8.438 -24.312 -8.844 1 95.69 100 PRO A C 1
ATOM 739 O O . PRO A 1 100 ? 7.949 -23.984 -7.762 1 95.69 100 PRO A O 1
ATOM 742 N N . GLY A 1 101 ? 8.562 -23.469 -9.836 1 95.44 101 GLY A N 1
ATOM 743 C CA . GLY A 1 101 ? 8.062 -22.109 -9.773 1 95.44 101 GLY A CA 1
ATOM 744 C C . GLY A 1 101 ? 6.559 -22.031 -9.609 1 95.44 101 GLY A C 1
ATOM 745 O O . GLY A 1 101 ? 6.055 -21.219 -8.812 1 95.44 101 GLY A O 1
ATOM 746 N N . GLU A 1 102 ? 5.898 -22.891 -10.289 1 95.44 102 GLU A N 1
ATOM 747 C CA . GLU A 1 102 ? 4.441 -22.953 -10.18 1 95.44 102 GLU A CA 1
ATOM 748 C C . GLU A 1 102 ? 4.016 -23.375 -8.781 1 95.44 102 GLU A C 1
ATOM 750 O O . GLU A 1 102 ? 3.092 -22.797 -8.203 1 95.44 102 GLU A O 1
ATOM 755 N N . GLU A 1 103 ? 4.672 -24.359 -8.32 1 94.56 103 GLU A N 1
ATOM 756 C CA . GLU A 1 103 ? 4.367 -24.859 -6.984 1 94.56 103 GLU A CA 1
ATOM 757 C C . GLU A 1 103 ? 4.586 -23.781 -5.926 1 94.56 103 GLU A C 1
ATOM 759 O O . GL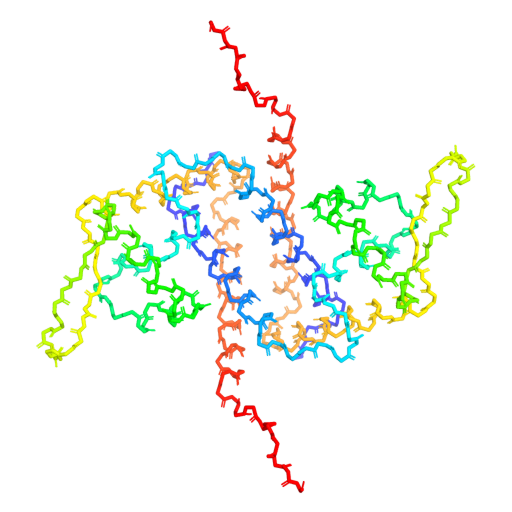U A 1 103 ? 3.773 -23.625 -5.012 1 94.56 103 GLU A O 1
ATOM 764 N N . LEU A 1 104 ? 5.629 -23.047 -6.102 1 92.25 104 LEU A N 1
ATOM 765 C CA . LEU A 1 104 ? 5.934 -22 -5.141 1 92.25 104 LEU A CA 1
ATOM 766 C C . LEU A 1 104 ? 4.867 -20.906 -5.172 1 92.25 104 LEU A C 1
ATOM 768 O O . LEU A 1 104 ? 4.41 -20.453 -4.125 1 92.25 104 LEU A O 1
ATOM 772 N N . VAL A 1 105 ? 4.492 -20.484 -6.324 1 91.94 105 VAL A N 1
ATOM 773 C CA . VAL A 1 105 ? 3.48 -19.453 -6.469 1 91.94 105 VAL A CA 1
ATOM 774 C C . VAL A 1 105 ? 2.17 -19.906 -5.832 1 91.94 105 VAL A C 1
ATOM 776 O O . VAL A 1 105 ? 1.52 -19.156 -5.113 1 91.94 105 VAL A O 1
ATOM 779 N N . ASP A 1 106 ? 1.867 -21.141 -6.082 1 91.94 106 ASP A N 1
ATOM 780 C CA . ASP A 1 106 ? 0.643 -21.688 -5.508 1 91.94 106 ASP A CA 1
ATOM 781 C C . ASP A 1 106 ? 0.685 -21.656 -3.982 1 91.94 106 ASP A C 1
ATOM 783 O O . ASP A 1 106 ? -0.3 -21.297 -3.338 1 91.94 106 ASP A O 1
ATOM 787 N N . LYS A 1 107 ? 1.781 -22.078 -3.455 1 90.44 107 LYS A N 1
ATOM 788 C CA . LYS A 1 107 ? 1.953 -22.078 -2.006 1 90.44 107 LYS A CA 1
ATOM 789 C C . LYS A 1 107 ? 1.854 -20.672 -1.434 1 90.44 107 LYS A C 1
ATOM 791 O O . LYS A 1 107 ? 1.226 -20.469 -0.394 1 90.44 107 LYS A O 1
ATOM 796 N N . VAL A 1 108 ? 2.436 -19.75 -2.098 1 87.25 108 VAL A N 1
ATOM 797 C CA . VAL A 1 108 ? 2.439 -18.359 -1.645 1 87.25 108 VAL A CA 1
ATOM 798 C C . VAL A 1 108 ? 1.018 -17.797 -1.673 1 87.25 108 VAL A C 1
ATOM 800 O O . VAL A 1 108 ? 0.578 -17.156 -0.718 1 87.25 108 VAL A O 1
ATOM 803 N N . LEU A 1 109 ? 0.298 -18.047 -2.709 1 89.12 109 LEU A N 1
ATOM 804 C CA . LEU A 1 109 ? -1.067 -17.547 -2.85 1 89.12 109 LEU A CA 1
ATOM 805 C C . LEU A 1 109 ? -1.99 -18.203 -1.827 1 89.12 109 LEU A C 1
ATOM 807 O O . LEU A 1 109 ? -2.869 -17.547 -1.267 1 89.12 109 LEU A O 1
ATOM 811 N N . GLN A 1 110 ? -1.745 -19.469 -1.646 1 91.12 110 GLN A N 1
ATOM 812 C CA . GLN A 1 110 ? -2.535 -20.188 -0.651 1 91.12 110 GLN A CA 1
ATOM 813 C C . GLN A 1 110 ? -2.32 -19.609 0.745 1 91.12 110 GLN A C 1
ATOM 815 O O . GLN A 1 110 ? -3.279 -19.391 1.486 1 91.12 110 GLN A O 1
ATOM 820 N N . ARG A 1 111 ? -1.111 -19.391 1.062 1 88.38 111 ARG A N 1
ATOM 821 C CA . ARG A 1 111 ? -0.776 -18.828 2.371 1 88.38 111 ARG A CA 1
ATOM 822 C C . ARG A 1 111 ? -1.372 -17.438 2.545 1 88.38 111 ARG A C 1
ATOM 824 O O . ARG A 1 111 ? -1.86 -17.094 3.625 1 88.38 111 ARG A O 1
ATOM 831 N N . ARG A 1 112 ? -1.341 -16.688 1.532 1 89.81 112 ARG A N 1
ATOM 832 C CA . ARG A 1 112 ? -1.925 -15.352 1.576 1 89.81 112 ARG A CA 1
ATOM 833 C C . ARG A 1 112 ? -3.432 -15.422 1.805 1 89.81 112 ARG A C 1
ATOM 835 O O . ARG A 1 112 ? -3.98 -14.641 2.588 1 89.81 112 ARG A O 1
ATOM 842 N N . GLY A 1 113 ? -4.074 -16.281 1.068 1 92.56 113 GLY A N 1
ATOM 843 C CA . GLY A 1 113 ? -5.504 -16.469 1.259 1 92.56 113 GLY A CA 1
ATOM 844 C C . GLY A 1 113 ? -5.867 -16.906 2.664 1 92.56 113 GLY A C 1
ATOM 845 O O . GLY A 1 113 ? -6.832 -16.422 3.246 1 92.56 113 GLY A O 1
ATOM 846 N N . GLU A 1 114 ? -5.082 -17.812 3.219 1 93.38 114 GLU A N 1
ATOM 847 C CA . GLU A 1 114 ? -5.312 -18.297 4.574 1 93.38 114 GLU A CA 1
ATOM 848 C C . GLU A 1 114 ? -5.129 -17.188 5.602 1 93.38 114 GLU A C 1
ATOM 850 O O . GLU A 1 114 ? -5.902 -17.062 6.551 1 93.38 114 GLU A O 1
ATOM 855 N N . TRP A 1 115 ? -4.09 -16.484 5.418 1 91.94 115 TRP A N 1
ATOM 856 C CA . TRP A 1 115 ? -3.846 -15.344 6.301 1 91.94 115 TRP A CA 1
ATOM 857 C C . TRP A 1 115 ? -5.016 -14.367 6.266 1 91.94 115 TRP A C 1
ATOM 859 O O . TRP A 1 115 ? -5.48 -13.914 7.312 1 91.94 115 TRP A O 1
ATOM 869 N N . MET A 1 116 ? -5.5 -14.047 5.062 1 95.5 116 MET A N 1
ATOM 870 C CA . MET A 1 116 ? -6.625 -13.125 4.898 1 95.5 116 MET A CA 1
ATOM 871 C C . MET A 1 116 ? -7.883 -13.695 5.543 1 95.5 116 MET A C 1
ATOM 873 O O . MET A 1 116 ? -8.648 -12.969 6.176 1 95.5 116 MET A O 1
ATOM 877 N N . GLN A 1 117 ? -8.023 -14.945 5.387 1 95.75 117 GLN A N 1
ATOM 878 C CA . GLN A 1 117 ? -9.164 -15.602 6.016 1 95.75 117 GLN A CA 1
ATOM 879 C C . GLN A 1 117 ? -9.141 -15.414 7.531 1 95.75 117 GLN A C 1
ATOM 881 O O . GLN A 1 117 ? -10.172 -15.102 8.141 1 95.75 117 GLN A O 1
ATOM 886 N N . LYS A 1 118 ? -8 -15.586 8.086 1 94.44 118 LYS A N 1
ATOM 887 C CA . LYS A 1 118 ? -7.855 -15.43 9.531 1 94.44 118 LYS A CA 1
ATOM 888 C C . LYS A 1 118 ? -8.109 -13.984 9.945 1 94.44 118 LYS A C 1
ATOM 890 O O . LYS A 1 118 ? -8.773 -13.727 10.953 1 94.44 118 LYS A O 1
ATOM 895 N N . LEU A 1 119 ? -7.633 -13.102 9.195 1 95.44 119 LEU A N 1
ATOM 896 C CA . LEU A 1 119 ? -7.797 -11.68 9.477 1 95.44 119 LEU A CA 1
ATOM 897 C C . LEU A 1 119 ? -9.273 -11.289 9.453 1 95.44 119 LEU A C 1
ATOM 899 O O . LEU A 1 119 ? -9.695 -10.406 10.203 1 95.44 119 LEU A O 1
ATOM 903 N N . LEU A 1 120 ? -10.039 -11.984 8.625 1 97.38 120 LEU A N 1
ATOM 904 C CA . LEU A 1 120 ? -11.43 -11.609 8.375 1 97.38 120 LEU A CA 1
ATOM 905 C C . LEU A 1 120 ? -12.383 -12.492 9.172 1 97.38 120 LEU A C 1
ATOM 907 O O . LEU A 1 120 ? -13.547 -12.648 8.797 1 97.38 120 LEU A O 1
ATOM 911 N N . THR A 1 121 ? -11.906 -13.086 10.172 1 94.81 121 THR A N 1
ATOM 912 C CA . THR A 1 121 ? -12.656 -14.094 10.906 1 94.81 121 THR A CA 1
ATOM 913 C C . THR A 1 121 ? -13.984 -13.531 11.406 1 94.81 121 THR A C 1
ATOM 915 O O . THR A 1 121 ? -14.977 -14.25 11.5 1 94.81 121 THR A O 1
ATOM 918 N N . ASP A 1 122 ? -14.125 -12.234 11.695 1 95.81 122 ASP A N 1
ATOM 919 C CA . ASP A 1 122 ? -15.328 -11.633 12.258 1 95.81 122 ASP A CA 1
ATOM 920 C C . ASP A 1 122 ? -16.156 -10.938 11.18 1 95.81 122 ASP A C 1
ATOM 922 O O . ASP A 1 122 ? -17.078 -10.18 11.492 1 95.81 122 ASP A O 1
ATOM 926 N N . TRP A 1 123 ? -15.812 -11.148 9.945 1 97.69 123 TRP A N 1
ATOM 927 C CA . TRP A 1 123 ? -16.562 -10.594 8.82 1 97.69 123 TRP A CA 1
ATOM 928 C C . TRP A 1 123 ? -17.547 -11.617 8.266 1 97.69 123 TRP A C 1
ATOM 930 O O . TRP A 1 123 ? -17.297 -12.82 8.312 1 97.69 123 TRP A O 1
ATOM 940 N N . THR A 1 124 ? -18.656 -11.195 7.719 1 97.12 124 THR A N 1
ATOM 941 C CA . THR A 1 124 ? -19.516 -12.055 6.914 1 97.12 124 THR A CA 1
ATOM 942 C C . THR A 1 124 ? -19.078 -12.055 5.453 1 97.12 124 THR A C 1
ATOM 944 O O . THR A 1 124 ? -18.469 -11.086 4.988 1 97.12 124 THR A O 1
ATOM 947 N N . ALA A 1 125 ? -19.375 -13.086 4.762 1 96.75 125 ALA A N 1
ATOM 948 C CA . ALA A 1 125 ? -19.078 -13.141 3.332 1 96.75 125 ALA A CA 1
ATOM 949 C C . ALA A 1 125 ? -19.719 -11.969 2.594 1 96.75 125 ALA A C 1
ATOM 951 O O . ALA A 1 125 ? -19.141 -11.406 1.667 1 96.75 125 ALA A O 1
ATOM 952 N N . LYS A 1 126 ? -20.891 -11.641 3.059 1 97.19 126 LYS A N 1
ATOM 953 C CA . LYS A 1 126 ? -21.625 -10.539 2.443 1 97.19 126 LYS A CA 1
ATOM 954 C C . LYS A 1 126 ? -20.875 -9.219 2.607 1 97.19 126 LYS A C 1
ATOM 956 O O . LYS A 1 126 ? -20.734 -8.453 1.649 1 97.19 126 LYS A O 1
ATOM 961 N N . ASP A 1 127 ? -20.375 -8.938 3.752 1 97.88 127 ASP A N 1
ATOM 962 C CA . ASP A 1 127 ? -19.625 -7.703 4.016 1 97.88 127 ASP A CA 1
ATOM 963 C C . ASP A 1 127 ? -18.328 -7.66 3.215 1 97.88 127 ASP A C 1
ATOM 965 O O . ASP A 1 127 ? -17.969 -6.617 2.672 1 97.88 127 ASP A O 1
ATOM 969 N N . VAL A 1 128 ? -17.641 -8.812 3.111 1 98.31 128 VAL A N 1
ATOM 970 C CA . VAL A 1 128 ? -16.375 -8.867 2.389 1 98.31 128 VAL A CA 1
ATOM 971 C C . VAL A 1 128 ? -16.625 -8.617 0.901 1 98.31 128 VAL A C 1
ATOM 973 O O . VAL A 1 128 ? -15.875 -7.867 0.261 1 98.31 128 VAL A O 1
ATOM 976 N N . LYS A 1 129 ? -17.641 -9.219 0.402 1 98.12 129 LYS A N 1
ATOM 977 C CA . LYS A 1 129 ? -17.953 -9.031 -1.013 1 98.12 129 LYS A CA 1
ATOM 978 C C . LYS A 1 129 ? -18.328 -7.586 -1.309 1 98.12 129 LYS A C 1
ATOM 980 O O . LYS A 1 129 ? -17.938 -7.035 -2.34 1 98.12 129 LYS A O 1
ATOM 985 N N . ALA A 1 130 ? -19.062 -6.941 -0.431 1 98.25 130 ALA A N 1
ATOM 986 C CA . ALA A 1 130 ? -19.406 -5.531 -0.583 1 98.25 130 ALA A CA 1
ATOM 987 C C . ALA A 1 130 ? -18.172 -4.648 -0.527 1 98.25 130 ALA A C 1
ATOM 989 O O . ALA A 1 130 ? -17.984 -3.764 -1.368 1 98.25 130 ALA A O 1
ATOM 990 N N . PHE A 1 131 ? -17.359 -4.906 0.463 1 98.62 131 PHE A N 1
ATOM 991 C CA . PHE A 1 131 ? -16.094 -4.191 0.588 1 98.62 131 PHE A CA 1
ATOM 992 C C . PHE A 1 131 ? -15.266 -4.336 -0.681 1 98.62 131 PHE A C 1
ATOM 994 O O . PHE A 1 131 ? -14.789 -3.344 -1.235 1 98.62 131 PHE A O 1
ATOM 1001 N N . ASN A 1 132 ? -15.102 -5.551 -1.171 1 98.56 132 ASN A N 1
ATOM 1002 C CA . ASN A 1 132 ? -14.273 -5.84 -2.336 1 98.56 132 ASN A CA 1
ATOM 1003 C C . ASN A 1 132 ? -14.836 -5.188 -3.598 1 98.56 132 ASN A C 1
ATOM 1005 O O . ASN A 1 132 ? -14.078 -4.777 -4.477 1 98.56 132 ASN A O 1
ATOM 1009 N N . ALA A 1 133 ? -16.172 -5.105 -3.707 1 98.56 133 ALA A N 1
ATOM 1010 C CA . ALA A 1 133 ? -16.766 -4.438 -4.859 1 98.56 133 ALA A CA 1
ATOM 1011 C C . ALA A 1 133 ? -16.359 -2.971 -4.922 1 98.56 133 ALA A C 1
ATOM 1013 O O . ALA A 1 133 ? -16.031 -2.457 -5.992 1 98.56 133 ALA A O 1
ATOM 1014 N N . TYR A 1 134 ? -16.359 -2.268 -3.777 1 98.44 134 TYR A N 1
ATOM 1015 C CA . TYR A 1 134 ? -15.891 -0.887 -3.719 1 98.44 134 TYR A CA 1
ATOM 1016 C C . TYR A 1 134 ? -14.406 -0.798 -4.031 1 98.44 134 TYR A C 1
ATOM 1018 O O . TYR A 1 134 ? -13.969 0.112 -4.738 1 98.44 134 TYR A O 1
ATOM 1026 N N . LEU A 1 135 ? -13.641 -1.745 -3.504 1 98.38 135 LEU A N 1
ATOM 1027 C CA . LEU A 1 135 ? -12.195 -1.775 -3.725 1 98.38 135 LEU A CA 1
ATOM 1028 C C . LEU A 1 135 ? -11.875 -1.943 -5.207 1 98.38 135 LEU A C 1
ATOM 1030 O O . LEU A 1 135 ? -10.977 -1.284 -5.73 1 98.38 135 LEU A O 1
ATOM 1034 N N . ARG A 1 136 ? -12.625 -2.768 -5.883 1 97.75 136 ARG A N 1
ATOM 1035 C CA . ARG A 1 136 ? -12.422 -2.996 -7.312 1 97.75 136 ARG A CA 1
ATOM 1036 C C . ARG A 1 136 ? -12.758 -1.746 -8.117 1 97.75 136 ARG A C 1
ATOM 1038 O O . ARG A 1 136 ? -12.039 -1.396 -9.055 1 97.75 136 ARG A O 1
ATOM 1045 N N . ARG A 1 137 ? -13.836 -1.146 -7.77 1 98.31 137 ARG A N 1
ATOM 1046 C CA . ARG A 1 137 ? -14.18 0.114 -8.422 1 98.31 137 ARG A CA 1
ATOM 1047 C C . ARG A 1 137 ? -13.062 1.142 -8.234 1 98.31 137 ARG A C 1
ATOM 1049 O O . ARG A 1 137 ? -12.688 1.83 -9.188 1 98.31 137 ARG A O 1
ATOM 1056 N N . PHE A 1 138 ? -12.562 1.248 -7.051 1 98.25 138 PHE A N 1
ATOM 1057 C CA . PHE A 1 138 ? -11.461 2.154 -6.742 1 98.25 138 PHE A CA 1
ATOM 1058 C C . PHE A 1 138 ? -10.219 1.793 -7.551 1 98.25 138 PHE A C 1
ATOM 1060 O O . PHE A 1 138 ? -9.539 2.674 -8.078 1 98.25 138 PHE A O 1
ATOM 1067 N N . ASN A 1 139 ? -9.945 0.517 -7.605 1 96.69 139 ASN A N 1
ATOM 1068 C CA . ASN A 1 139 ? -8.828 0.025 -8.414 1 96.69 139 ASN A CA 1
ATOM 1069 C C . ASN A 1 139 ? -8.953 0.47 -9.867 1 96.69 139 ASN A C 1
ATOM 1071 O O . ASN A 1 139 ? -7.961 0.856 -10.484 1 96.69 139 ASN A O 1
ATOM 1075 N N . ASP A 1 140 ? -10.133 0.403 -10.398 1 96.44 140 ASP A N 1
ATOM 1076 C CA . ASP A 1 140 ? -10.375 0.836 -11.766 1 96.44 140 ASP A CA 1
ATOM 1077 C C . ASP A 1 140 ? -10.094 2.326 -11.938 1 96.44 140 ASP A C 1
ATOM 1079 O O . ASP A 1 140 ? -9.508 2.744 -12.938 1 96.44 140 ASP A O 1
ATOM 1083 N N . ASP A 1 141 ? -10.508 3.096 -11 1 97.06 141 ASP A N 1
ATOM 1084 C CA . ASP A 1 141 ? -10.25 4.531 -11.047 1 97.06 141 ASP A CA 1
ATOM 1085 C C . ASP A 1 141 ? -8.75 4.82 -11 1 97.06 141 ASP A C 1
ATOM 1087 O O . ASP A 1 141 ? -8.258 5.707 -11.703 1 97.06 141 ASP A O 1
ATOM 1091 N N . LEU A 1 142 ? -7.992 4.086 -10.141 1 95.06 142 LEU A N 1
ATOM 1092 C CA . LEU A 1 142 ? -6.543 4.238 -10.062 1 95.06 142 LEU A CA 1
ATOM 1093 C C . LEU A 1 142 ? -5.887 3.885 -11.398 1 95.06 142 LEU A C 1
ATOM 1095 O O . LEU A 1 142 ? -4.953 4.559 -11.828 1 95.06 142 LEU A O 1
ATOM 1099 N N . ALA A 1 143 ? -6.363 2.826 -11.984 1 91.81 143 ALA A N 1
ATOM 1100 C CA . ALA A 1 143 ? -5.828 2.396 -13.273 1 91.81 143 ALA A CA 1
ATOM 1101 C C . ALA A 1 143 ? -6.027 3.475 -14.336 1 91.81 143 ALA A C 1
ATOM 1103 O O . ALA A 1 143 ? -5.129 3.746 -15.133 1 91.81 143 ALA A O 1
ATOM 1104 N N . ALA A 1 144 ? -7.195 4.047 -14.328 1 93.56 144 ALA A N 1
ATOM 1105 C CA . ALA A 1 144 ? -7.492 5.117 -15.273 1 93.56 144 ALA A CA 1
ATOM 1106 C C . ALA A 1 144 ? -6.582 6.32 -15.039 1 93.56 144 ALA A C 1
ATOM 1108 O O . ALA A 1 144 ? -6.117 6.953 -15.992 1 93.56 144 ALA A O 1
ATOM 1109 N N . GLU A 1 145 ? -6.406 6.637 -13.789 1 92.38 145 GLU A N 1
ATOM 1110 C CA . GLU A 1 145 ? -5.531 7.754 -13.453 1 92.38 145 GLU A CA 1
ATOM 1111 C C . GLU A 1 145 ? -4.102 7.496 -13.922 1 92.38 145 GLU A C 1
ATOM 1113 O O . GLU A 1 145 ? -3.441 8.398 -14.438 1 92.38 145 GLU A O 1
ATOM 1118 N N . LEU A 1 146 ? -3.6 6.301 -13.695 1 87.81 146 LEU A N 1
ATOM 1119 C CA . LEU A 1 146 ? -2.256 5.926 -14.125 1 87.81 146 LEU A CA 1
ATOM 1120 C C . LEU A 1 146 ? -2.117 6.02 -15.641 1 87.81 146 LEU A C 1
ATOM 1122 O O . LEU A 1 146 ? -1.103 6.504 -16.141 1 87.81 146 LEU A O 1
ATOM 1126 N N . THR A 1 147 ? -3.146 5.562 -16.312 1 87.19 147 THR A N 1
ATOM 1127 C CA . THR A 1 147 ? -3.148 5.625 -17.766 1 87.19 147 THR A CA 1
ATOM 1128 C C . THR A 1 147 ? -3.102 7.074 -18.25 1 87.19 147 THR A C 1
ATOM 1130 O O . THR A 1 147 ? -2.387 7.395 -19.203 1 87.19 147 THR A O 1
ATOM 1133 N N . ARG A 1 148 ? -3.811 7.875 -17.609 1 86.31 148 ARG A N 1
ATOM 1134 C CA . ARG A 1 148 ? -3.828 9.297 -17.953 1 86.31 148 ARG A CA 1
ATOM 1135 C C . ARG A 1 148 ? -2.447 9.914 -17.766 1 86.31 148 ARG A C 1
ATOM 1137 O O . ARG A 1 148 ? -2.008 10.719 -18.594 1 86.31 148 ARG A O 1
ATOM 1144 N N . LEU A 1 149 ? -1.772 9.547 -16.75 1 82.06 149 LEU A N 1
ATOM 1145 C CA . LEU A 1 149 ? -0.468 10.109 -16.422 1 82.06 149 LEU A CA 1
ATOM 1146 C C . LEU A 1 149 ? 0.597 9.602 -17.391 1 82.06 149 LEU A C 1
ATOM 1148 O O . LEU A 1 149 ? 1.506 10.352 -17.766 1 82.06 149 LEU A O 1
ATOM 1152 N N . ILE A 1 150 ? 0.533 8.391 -17.688 1 75.62 150 ILE A N 1
ATOM 1153 C CA . ILE A 1 150 ? 1.497 7.785 -18.594 1 75.62 150 ILE A CA 1
ATOM 1154 C C . ILE A 1 150 ? 1.306 8.352 -20 1 75.62 150 ILE A C 1
ATOM 1156 O O . ILE A 1 150 ? 2.281 8.617 -20.703 1 75.62 150 ILE A O 1
ATOM 1160 N N . ASP A 1 151 ? 0.051 8.5 -20.406 1 75.38 151 ASP A N 1
ATOM 1161 C CA . ASP A 1 151 ? -0.273 8.984 -21.734 1 75.38 151 ASP A CA 1
ATOM 1162 C C . ASP A 1 151 ? -0.028 10.492 -21.844 1 75.38 151 ASP A C 1
ATOM 1164 O O . ASP A 1 151 ? 0.031 11.039 -22.953 1 75.38 151 ASP A O 1
ATOM 1168 N N . GLN A 1 152 ? -0.105 11.219 -20.75 1 69.38 152 GLN A N 1
ATOM 1169 C CA . GLN A 1 152 ? 0.166 12.648 -20.828 1 69.38 152 GLN A CA 1
ATOM 1170 C C . GLN A 1 152 ? 1.646 12.914 -21.078 1 69.38 152 GLN A C 1
ATOM 1172 O O . GLN A 1 152 ? 2.506 12.469 -20.328 1 69.38 152 GLN A O 1
ATOM 1177 N N . PRO A 1 153 ? 2.059 13.242 -22.281 1 55.12 153 PRO A N 1
ATOM 1178 C CA . PRO A 1 153 ? 3.432 13.633 -22.594 1 55.12 153 PRO A CA 1
ATOM 1179 C C . PRO A 1 153 ? 4.039 14.555 -21.547 1 55.12 153 PRO A C 1
ATOM 1181 O O . PRO A 1 153 ? 3.344 15.406 -20.984 1 55.12 153 PRO A O 1
ATOM 1184 N N . THR A 1 154 ? 4.797 14.133 -20.547 1 48.69 154 THR A N 1
ATOM 1185 C CA . THR A 1 154 ? 5.582 15.094 -19.781 1 48.69 154 THR A CA 1
ATOM 1186 C C . THR A 1 154 ? 5.977 16.281 -20.656 1 48.69 154 THR A C 1
ATOM 1188 O O . THR A 1 154 ? 6.633 16.109 -21.688 1 48.69 154 THR A O 1
ATOM 1191 N N . HIS A 1 155 ? 5.266 17.25 -20.906 1 45.31 155 HIS A N 1
ATOM 1192 C CA . HIS A 1 155 ? 5.812 18.484 -21.484 1 45.31 155 HIS A CA 1
ATOM 1193 C C . HIS A 1 155 ? 7.141 18.844 -20.828 1 45.31 155 HIS A C 1
ATOM 1195 O O . HIS A 1 155 ? 7.168 19.328 -19.688 1 45.31 155 HIS A O 1
ATOM 1201 N N . GLY A 1 156 ? 8.086 18.125 -20.703 1 39.09 156 GLY A N 1
ATOM 1202 C CA . GLY A 1 156 ? 9.438 18.641 -20.531 1 39.09 156 GLY A CA 1
ATOM 1203 C C . GLY A 1 156 ? 9.633 20.016 -21.141 1 39.09 156 GLY A C 1
ATOM 1204 O O . GLY A 1 156 ? 8.75 20.531 -21.828 1 39.09 156 GLY A O 1
ATOM 1205 N N . LYS A 1 157 ? 11.188 20.391 -21.422 1 36.75 157 LYS A N 1
ATOM 1206 C CA . LYS A 1 157 ? 12.086 21.5 -21.703 1 36.75 157 LYS A CA 1
ATOM 1207 C C . LYS A 1 157 ? 11.805 22.109 -23.078 1 36.75 157 LYS A C 1
ATOM 1209 O O . LYS A 1 157 ? 12.242 21.578 -24.094 1 36.75 157 LYS A O 1
ATOM 1214 N N . GLU A 1 158 ? 10.695 22.297 -23.609 1 34.56 158 GLU A N 1
ATOM 1215 C CA . GLU A 1 158 ? 11.039 23.312 -24.594 1 34.56 158 GLU A CA 1
ATOM 1216 C C . GLU A 1 158 ? 11.812 24.469 -23.953 1 34.56 158 GLU A C 1
ATOM 1218 O O . GLU A 1 158 ? 11.305 25.125 -23.047 1 34.56 158 GLU A O 1
ATOM 1223 N N . GLN A 1 159 ? 13.195 24.328 -23.781 1 31.91 159 GLN A N 1
ATOM 1224 C CA . GLN A 1 159 ? 14.164 25.391 -24 1 31.91 159 GLN A CA 1
ATOM 1225 C C . GLN A 1 159 ? 13.664 26.391 -25.047 1 31.91 159 GLN A C 1
ATOM 1227 O O . GLN A 1 159 ? 13.367 26 -26.188 1 31.91 159 GLN A O 1
ATOM 1232 N N . SER A 1 160 ? 13.102 27.547 -24.578 1 26.17 160 SER A N 1
ATOM 1233 C CA . SER A 1 160 ? 13.828 28.688 -25.109 1 26.17 160 SER A CA 1
ATOM 1234 C C . SER A 1 160 ? 15.312 28.625 -24.75 1 26.17 160 SER A C 1
ATOM 1236 O O . SER A 1 160 ? 15.68 28.141 -23.688 1 26.17 160 SER A O 1
ATOM 1238 N N . MET B 1 1 ? -19 -18.062 11.398 1 61.62 1 MET B N 1
ATOM 1239 C CA . MET B 1 1 ? -18.484 -18.844 10.281 1 61.62 1 MET B CA 1
ATOM 1240 C C . MET B 1 1 ? -17.578 -17.984 9.398 1 61.62 1 MET B C 1
ATOM 1242 O O . MET B 1 1 ? -17.969 -16.891 8.992 1 61.62 1 MET B O 1
ATOM 1246 N N . GLY B 1 2 ? -16.25 -18.219 9.336 1 79.81 2 GLY B N 1
ATOM 1247 C CA . GLY B 1 2 ? -15.203 -17.438 8.703 1 79.81 2 GLY B CA 1
ATOM 1248 C C . GLY B 1 2 ? -15.352 -17.344 7.199 1 79.81 2 GLY B C 1
ATOM 1249 O O . GLY B 1 2 ? -16.062 -18.141 6.594 1 79.81 2 GLY B O 1
ATOM 1250 N N . VAL B 1 3 ? -15.188 -16.297 6.512 1 93.19 3 VAL B N 1
ATOM 1251 C CA . VAL B 1 3 ? -15.203 -16.062 5.07 1 93.19 3 VAL B CA 1
ATOM 1252 C C . VAL B 1 3 ? -14.438 -17.172 4.359 1 93.19 3 VAL B C 1
ATOM 1254 O O . VAL B 1 3 ? -13.414 -17.656 4.863 1 93.19 3 VAL B O 1
ATOM 1257 N N . ASP B 1 4 ? -15.086 -17.797 3.314 1 94.31 4 ASP B N 1
ATOM 1258 C CA . ASP B 1 4 ? -14.414 -18.875 2.602 1 94.31 4 ASP B CA 1
ATOM 1259 C C . ASP B 1 4 ? -13.109 -18.391 1.979 1 94.31 4 ASP B C 1
ATOM 1261 O O . ASP B 1 4 ? -12.914 -17.188 1.789 1 94.31 4 ASP B O 1
ATOM 1265 N N . HIS B 1 5 ? -12.258 -19.328 1.617 1 93.75 5 HIS B N 1
ATOM 1266 C CA . HIS B 1 5 ? -10.914 -19.047 1.132 1 93.75 5 HIS B CA 1
ATOM 1267 C C . HIS B 1 5 ? -10.953 -18.25 -0.17 1 93.75 5 HIS B C 1
ATOM 1269 O O . HIS B 1 5 ? -10.172 -17.328 -0.357 1 93.75 5 HIS B O 1
ATOM 1275 N N . SER B 1 6 ? -11.828 -18.594 -1.077 1 94.38 6 SER B N 1
ATOM 1276 C CA . SER B 1 6 ? -11.891 -17.906 -2.369 1 94.38 6 SER B CA 1
ATOM 1277 C C . SER B 1 6 ? -12.234 -16.438 -2.205 1 94.38 6 SER B C 1
ATOM 1279 O O . SER B 1 6 ? -11.633 -15.578 -2.855 1 94.38 6 SER B O 1
ATOM 1281 N N . THR B 1 7 ? -13.227 -16.188 -1.301 1 96.31 7 THR B N 1
ATOM 1282 C CA . THR B 1 7 ? -13.625 -14.812 -1.031 1 96.31 7 THR B CA 1
ATOM 1283 C C . THR B 1 7 ? -12.469 -14.031 -0.408 1 96.31 7 THR B C 1
ATOM 1285 O O . THR B 1 7 ? -12.18 -12.906 -0.824 1 96.31 7 THR B O 1
ATOM 1288 N N . ALA B 1 8 ? -11.844 -14.641 0.485 1 96.56 8 ALA B N 1
ATOM 1289 C CA . ALA B 1 8 ? -10.695 -14.008 1.133 1 96.56 8 ALA B CA 1
ATOM 1290 C C . ALA B 1 8 ? -9.562 -13.773 0.138 1 96.56 8 ALA B C 1
ATOM 1292 O O . ALA B 1 8 ? -8.93 -12.719 0.141 1 96.56 8 ALA B O 1
ATOM 1293 N N . SER B 1 9 ? -9.344 -14.734 -0.729 1 94.62 9 SER B N 1
ATOM 1294 C CA . SER B 1 9 ? -8.281 -14.648 -1.722 1 94.62 9 SER B CA 1
ATOM 1295 C C . SER B 1 9 ? -8.555 -13.547 -2.738 1 94.62 9 SER B C 1
ATOM 1297 O O . SER B 1 9 ? -7.637 -12.844 -3.166 1 94.62 9 SER B O 1
ATOM 1299 N N . ASP B 1 10 ? -9.789 -13.383 -3.08 1 94.94 10 ASP B N 1
ATOM 1300 C CA . ASP B 1 10 ? -10.156 -12.32 -4.016 1 94.94 10 ASP B CA 1
ATOM 1301 C C . ASP B 1 10 ? -9.836 -10.945 -3.436 1 94.94 10 ASP B C 1
ATOM 1303 O O . ASP B 1 10 ? -9.281 -10.094 -4.129 1 94.94 10 ASP B O 1
ATOM 1307 N N . LEU B 1 11 ? -10.18 -10.758 -2.211 1 96.56 11 LEU B N 1
ATOM 1308 C CA . LEU B 1 11 ? -9.891 -9.484 -1.556 1 96.56 11 LEU B CA 1
ATOM 1309 C C . LEU B 1 11 ? -8.391 -9.25 -1.475 1 96.56 11 LEU B C 1
ATOM 1311 O O . LEU B 1 11 ? -7.914 -8.133 -1.726 1 96.56 11 LEU B O 1
ATOM 1315 N N . ALA B 1 12 ? -7.652 -10.297 -1.162 1 94.31 12 ALA B N 1
ATOM 1316 C CA . ALA B 1 12 ? -6.199 -10.195 -1.059 1 94.31 12 ALA B CA 1
ATOM 1317 C C . ALA B 1 12 ? -5.586 -9.758 -2.385 1 94.31 12 ALA B C 1
ATOM 1319 O O . ALA B 1 12 ? -4.73 -8.875 -2.416 1 94.31 12 ALA B O 1
ATOM 1320 N N . VAL B 1 13 ? -6.027 -10.305 -3.441 1 90.25 13 VAL B N 1
ATOM 1321 C CA . VAL B 1 13 ? -5.504 -10 -4.77 1 90.25 13 VAL B CA 1
ATOM 1322 C C . VAL B 1 13 ? -5.824 -8.555 -5.133 1 90.25 13 VAL B C 1
ATOM 1324 O O . VAL B 1 13 ? -4.949 -7.816 -5.594 1 90.25 13 VAL B O 1
ATOM 1327 N N . ASP B 1 14 ? -7.039 -8.148 -4.934 1 93.75 14 ASP B N 1
ATOM 1328 C CA . ASP B 1 14 ? -7.449 -6.789 -5.281 1 93.75 14 ASP B CA 1
ATOM 1329 C C . ASP B 1 14 ? -6.719 -5.758 -4.422 1 93.75 14 ASP B C 1
ATOM 1331 O O . ASP B 1 14 ? -6.375 -4.676 -4.898 1 93.75 14 ASP B O 1
ATOM 1335 N N . LEU B 1 15 ? -6.5 -6.09 -3.189 1 94.31 15 LEU B N 1
ATOM 1336 C CA . LEU B 1 15 ? -5.738 -5.215 -2.307 1 94.31 15 LEU B CA 1
ATOM 1337 C C . LEU B 1 15 ? -4.316 -5.016 -2.83 1 94.31 15 LEU B C 1
ATOM 1339 O O . LEU B 1 15 ? -3.809 -3.893 -2.846 1 94.31 15 LEU B O 1
ATOM 1343 N N . VAL B 1 16 ? -3.652 -6.062 -3.281 1 89.31 16 VAL B N 1
ATOM 1344 C CA . VAL B 1 16 ? -2.307 -5.98 -3.84 1 89.31 16 VAL B CA 1
ATOM 1345 C C . VAL B 1 16 ? -2.309 -5.07 -5.066 1 89.31 16 VAL B C 1
ATOM 1347 O O . VAL B 1 16 ? -1.401 -4.258 -5.242 1 89.31 16 VAL B O 1
ATOM 1350 N N . HIS B 1 17 ? -3.348 -5.191 -5.91 1 89.81 17 HIS B N 1
ATOM 1351 C CA . HIS B 1 17 ? -3.447 -4.355 -7.102 1 89.81 17 HIS B CA 1
ATOM 1352 C C . HIS B 1 17 ? -3.58 -2.883 -6.73 1 89.81 17 HIS B C 1
ATOM 1354 O O . HIS B 1 17 ? -2.945 -2.023 -7.348 1 89.81 17 HIS B O 1
ATOM 1360 N N . VAL B 1 18 ? -4.355 -2.582 -5.766 1 93.69 18 VAL B N 1
ATOM 1361 C CA . VAL B 1 18 ? -4.535 -1.209 -5.309 1 93.69 18 VAL B CA 1
ATOM 1362 C C . VAL B 1 18 ? -3.213 -0.667 -4.766 1 93.69 18 VAL B C 1
ATOM 1364 O O . VAL B 1 18 ? -2.797 0.439 -5.121 1 93.69 18 VAL B O 1
ATOM 1367 N N . MET B 1 19 ? -2.557 -1.494 -3.959 1 90.5 19 MET B N 1
ATOM 1368 C CA . MET B 1 19 ? -1.285 -1.075 -3.373 1 90.5 19 MET B CA 1
ATOM 1369 C C . MET B 1 19 ? -0.253 -0.792 -4.461 1 90.5 19 MET B C 1
ATOM 1371 O O . MET B 1 19 ? 0.477 0.198 -4.387 1 90.5 19 MET B O 1
ATOM 1375 N N . LYS B 1 20 ? -0.167 -1.579 -5.379 1 86.44 20 LYS B N 1
ATOM 1376 C CA . LYS B 1 20 ? 0.783 -1.412 -6.477 1 86.44 20 LYS B CA 1
ATOM 1377 C C . LYS B 1 20 ? 0.485 -0.146 -7.273 1 86.44 20 LYS B C 1
ATOM 1379 O O . LYS B 1 20 ? 1.401 0.589 -7.648 1 86.44 20 LYS B O 1
ATOM 1384 N N . LYS B 1 21 ? -0.738 0.061 -7.59 1 89.75 21 LYS B N 1
ATOM 1385 C CA . LYS B 1 21 ? -1.099 1.233 -8.383 1 89.75 21 LYS B CA 1
ATOM 1386 C C . LYS B 1 21 ? -0.884 2.52 -7.586 1 89.75 21 LYS B C 1
ATOM 1388 O O . LYS B 1 21 ? -0.458 3.533 -8.141 1 89.75 21 LYS B O 1
ATOM 1393 N N . LEU B 1 22 ? -1.191 2.496 -6.328 1 90.12 22 LEU B N 1
ATOM 1394 C CA . LEU B 1 22 ? -0.911 3.654 -5.488 1 90.12 22 LEU B CA 1
ATOM 1395 C C . LEU B 1 22 ? 0.585 3.941 -5.438 1 90.12 22 LEU B C 1
ATOM 1397 O O . LEU B 1 22 ? 1.001 5.102 -5.488 1 90.12 22 LEU B O 1
ATOM 1401 N N . THR B 1 23 ? 1.403 2.912 -5.34 1 84.62 23 THR B N 1
ATOM 1402 C CA . THR B 1 23 ? 2.855 3.057 -5.367 1 84.62 23 THR B CA 1
ATOM 1403 C C . THR B 1 23 ? 3.318 3.625 -6.707 1 84.62 23 THR B C 1
ATOM 1405 O O . THR B 1 23 ? 4.145 4.539 -6.746 1 84.62 23 THR B O 1
ATOM 1408 N N . ALA B 1 24 ? 2.781 3.113 -7.773 1 84.25 24 ALA B N 1
ATOM 1409 C CA . ALA B 1 24 ? 3.129 3.604 -9.102 1 84.25 24 ALA B CA 1
ATOM 1410 C C . ALA B 1 24 ? 2.76 5.078 -9.258 1 84.25 24 ALA B C 1
ATOM 1412 O O . ALA B 1 24 ? 3.52 5.855 -9.836 1 84.25 24 ALA B O 1
ATOM 1413 N N . LEU B 1 25 ? 1.633 5.445 -8.773 1 86.56 25 LEU B N 1
ATOM 1414 C CA . LEU B 1 25 ? 1.165 6.824 -8.875 1 86.56 25 LEU B CA 1
ATOM 1415 C C . LEU B 1 25 ? 2.066 7.762 -8.086 1 86.56 25 LEU B C 1
ATOM 1417 O O . LEU B 1 25 ? 2.305 8.898 -8.5 1 86.56 25 LEU B O 1
ATOM 1421 N N . ARG B 1 26 ? 2.555 7.301 -6.949 1 79.38 26 ARG B N 1
ATOM 1422 C CA . ARG B 1 26 ? 3.465 8.102 -6.141 1 79.38 26 ARG B CA 1
ATOM 1423 C C . ARG B 1 26 ? 4.758 8.391 -6.891 1 79.38 26 ARG B C 1
ATOM 1425 O O . ARG B 1 26 ? 5.348 9.469 -6.738 1 79.38 26 ARG B O 1
ATOM 1432 N N . HIS B 1 27 ? 5.168 7.508 -7.73 1 74.44 27 HIS B N 1
ATOM 1433 C CA . HIS B 1 27 ? 6.398 7.664 -8.5 1 74.44 27 HIS B CA 1
ATOM 1434 C C . HIS B 1 27 ? 6.188 8.594 -9.688 1 74.44 27 HIS B C 1
ATOM 1436 O O . HIS B 1 27 ? 7.148 9.172 -10.211 1 74.44 27 HIS B O 1
ATOM 1442 N N . HIS B 1 28 ? 4.996 8.672 -10.117 1 72.38 28 HIS B N 1
ATOM 1443 C CA . HIS B 1 28 ? 4.695 9.508 -11.273 1 72.38 28 HIS B CA 1
ATOM 1444 C C . HIS B 1 28 ? 4.305 10.914 -10.852 1 72.38 28 HIS B C 1
ATOM 1446 O O . HIS B 1 28 ? 4.254 11.828 -11.68 1 72.38 28 HIS B O 1
ATOM 1452 N N . LYS B 1 29 ? 4.004 10.984 -9.617 1 67.31 29 LYS B N 1
ATOM 1453 C CA . LYS B 1 29 ? 3.662 12.328 -9.156 1 67.31 29 LYS B CA 1
ATOM 1454 C C . LYS B 1 29 ? 4.887 13.242 -9.156 1 67.31 29 LYS B C 1
ATOM 1456 O O . LYS B 1 29 ? 5.969 12.836 -8.734 1 67.31 29 LYS B O 1
ATOM 1461 N N . PRO B 1 30 ? 4.715 14.336 -9.852 1 56.66 30 PRO B N 1
ATOM 1462 C CA . PRO B 1 30 ? 5.836 15.281 -9.852 1 56.66 30 PRO B CA 1
ATOM 1463 C C . PRO B 1 30 ? 6.363 15.57 -8.453 1 56.66 30 PRO B C 1
ATOM 1465 O O . PRO B 1 30 ? 5.605 15.531 -7.48 1 56.66 30 PRO B O 1
ATOM 1468 N N . ALA B 1 31 ? 7.691 15.492 -8.422 1 56.72 31 ALA B N 1
ATOM 1469 C CA . ALA B 1 31 ? 8.352 15.906 -7.188 1 56.72 31 ALA B CA 1
ATOM 1470 C C . ALA B 1 31 ? 7.688 17.156 -6.605 1 56.72 31 ALA B C 1
ATOM 1472 O O . ALA B 1 31 ? 7.324 18.078 -7.34 1 56.72 31 ALA B O 1
ATOM 1473 N N . GLN B 1 32 ? 7.152 16.969 -5.422 1 61.25 32 GLN B N 1
ATOM 1474 C CA . GLN B 1 32 ? 6.582 18.156 -4.801 1 61.25 32 GLN B CA 1
ATOM 1475 C C . GLN B 1 32 ? 7.617 19.266 -4.695 1 61.25 32 GLN B C 1
ATOM 1477 O O . GLN B 1 32 ? 8.805 19 -4.52 1 61.25 32 GLN B O 1
ATOM 1482 N N . SER B 1 33 ? 7.293 20.375 -5.238 1 61.56 33 SER B N 1
ATOM 1483 C CA . SER B 1 33 ? 8.164 21.531 -5.328 1 61.56 33 SER B CA 1
ATOM 1484 C C . SER B 1 33 ? 8.68 21.953 -3.953 1 61.56 33 SER B C 1
ATOM 1486 O O . SER B 1 33 ? 9.484 22.875 -3.838 1 61.56 33 SER B O 1
ATOM 1488 N N . ASP B 1 34 ? 8.422 21.234 -2.98 1 67.5 34 ASP B N 1
ATOM 1489 C CA . ASP B 1 34 ? 8.75 21.719 -1.647 1 67.5 34 ASP B CA 1
ATOM 1490 C C . ASP B 1 34 ? 10.125 21.219 -1.2 1 67.5 34 ASP B C 1
ATOM 1492 O O . ASP B 1 34 ? 10.617 21.609 -0.139 1 67.5 34 ASP B O 1
ATOM 1496 N N . GLY B 1 35 ? 10.734 20.484 -2.064 1 71.5 35 GLY B N 1
ATOM 1497 C CA . GLY B 1 35 ? 12.078 20.031 -1.759 1 71.5 35 GLY B CA 1
ATOM 1498 C C . GLY B 1 35 ? 12.117 18.953 -0.683 1 71.5 35 GLY B C 1
ATOM 1499 O O . GLY B 1 35 ? 13.18 18.656 -0.135 1 71.5 35 GLY B O 1
ATOM 1500 N N . ILE B 1 36 ? 10.984 18.484 -0.306 1 78.81 36 ILE B N 1
ATOM 1501 C CA . ILE B 1 36 ? 10.906 17.453 0.725 1 78.81 36 ILE B CA 1
ATOM 1502 C C . ILE B 1 36 ? 10.688 16.094 0.077 1 78.81 36 ILE B C 1
ATOM 1504 O O . ILE B 1 36 ? 9.875 15.953 -0.836 1 78.81 36 ILE B O 1
ATOM 1508 N N . GLU B 1 37 ? 11.539 15.188 0.541 1 76.75 37 GLU B N 1
ATOM 1509 C CA . GLU B 1 37 ? 11.359 13.812 0.083 1 76.75 37 GLU B CA 1
ATOM 1510 C C . GLU B 1 37 ? 10.016 13.258 0.535 1 76.75 37 GLU B C 1
ATOM 1512 O O . GLU B 1 37 ? 9.586 13.492 1.666 1 76.75 37 GLU B O 1
ATOM 1517 N N . SER B 1 38 ? 9.438 12.516 -0.322 1 79.62 38 SER B N 1
ATOM 1518 C CA . SER B 1 38 ? 8.125 11.938 -0.05 1 79.62 38 SER B CA 1
ATOM 1519 C C . SER B 1 38 ? 8.148 11.086 1.215 1 79.62 38 SER B C 1
ATOM 1521 O O . SER B 1 38 ? 7.148 10.984 1.924 1 79.62 38 SER B O 1
ATOM 1523 N N . SER B 1 39 ? 9.305 10.57 1.525 1 77.5 39 SER B N 1
ATOM 1524 C CA . SER B 1 39 ? 9.438 9.688 2.68 1 77.5 39 SER B CA 1
ATOM 1525 C C . SER B 1 39 ? 9.336 10.469 3.986 1 77.5 39 SER B C 1
ATOM 1527 O O . SER B 1 39 ? 9.133 9.875 5.051 1 77.5 39 SER B O 1
ATOM 1529 N N . ALA B 1 40 ? 9.422 11.719 3.914 1 83.62 40 ALA B N 1
ATOM 1530 C CA . ALA B 1 40 ? 9.398 12.531 5.125 1 83.62 40 ALA B CA 1
ATOM 1531 C C . ALA B 1 40 ? 7.984 13 5.445 1 83.62 40 ALA B C 1
ATOM 1533 O O . ALA B 1 40 ? 7.719 13.484 6.551 1 83.62 40 ALA B O 1
ATOM 1534 N N . TYR B 1 41 ? 7.094 12.828 4.578 1 86.81 41 TYR B N 1
ATOM 1535 C CA . TYR B 1 41 ? 5.754 13.367 4.738 1 86.81 41 TYR B CA 1
ATOM 1536 C C . TYR B 1 41 ? 5.023 12.688 5.891 1 86.81 41 TYR B C 1
ATOM 1538 O O . TYR B 1 41 ? 4.375 13.352 6.703 1 86.81 41 TYR B O 1
ATOM 1546 N N . PRO B 1 42 ? 5.164 11.43 6.023 1 85.94 42 PRO B N 1
ATOM 1547 C CA . PRO B 1 42 ? 4.477 10.797 7.156 1 85.94 42 PRO B CA 1
ATOM 1548 C C . PRO B 1 42 ? 4.906 11.375 8.5 1 85.94 42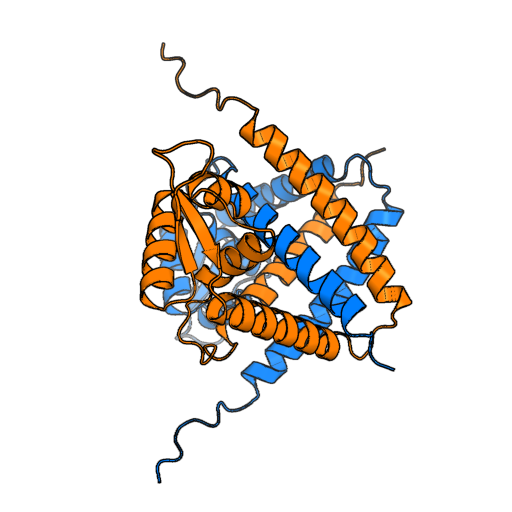 PRO B C 1
ATOM 1550 O O . PRO B 1 42 ? 4.086 11.5 9.414 1 85.94 42 PRO B O 1
ATOM 1553 N N . LEU B 1 43 ? 6.129 11.672 8.539 1 89.56 43 LEU B N 1
ATOM 1554 C CA . LEU B 1 43 ? 6.652 12.266 9.766 1 89.56 43 LEU B CA 1
ATOM 1555 C C . LEU B 1 43 ? 6.008 13.625 10.031 1 89.56 43 LEU B C 1
ATOM 1557 O O . LEU B 1 43 ? 5.559 13.898 11.141 1 89.56 43 LEU B O 1
ATOM 1561 N N . LEU B 1 44 ? 5.922 14.43 9.047 1 92.25 44 LEU B N 1
ATOM 1562 C CA . LEU B 1 44 ? 5.328 15.758 9.164 1 92.25 44 LEU B CA 1
ATOM 1563 C C . LEU B 1 44 ? 3.855 15.664 9.547 1 92.25 44 LEU B C 1
ATOM 1565 O O . LEU B 1 44 ? 3.387 16.406 10.414 1 92.25 44 LEU B O 1
ATOM 1569 N N . VAL B 1 45 ? 3.238 14.742 8.984 1 90 45 VAL B N 1
ATOM 1570 C CA . VAL B 1 45 ? 1.813 14.57 9.25 1 90 45 VAL B CA 1
ATOM 1571 C C . VAL B 1 45 ? 1.613 14.086 10.688 1 90 45 VAL B C 1
ATOM 1573 O O . VAL B 1 45 ? 0.695 14.539 11.375 1 90 45 VAL B O 1
ATOM 1576 N N . ALA B 1 46 ? 2.418 13.203 11.125 1 89.56 46 ALA B N 1
ATOM 1577 C CA . ALA B 1 46 ? 2.322 12.688 12.484 1 89.56 46 ALA B CA 1
ATOM 1578 C C . ALA B 1 46 ? 2.492 13.805 13.508 1 89.56 46 ALA B C 1
ATOM 1580 O O . ALA B 1 46 ? 1.882 13.766 14.578 1 89.56 46 ALA B O 1
ATOM 1581 N N . LEU B 1 47 ? 3.191 14.773 13.195 1 93.75 47 LEU B N 1
ATOM 1582 C CA . LEU B 1 47 ? 3.518 15.852 14.125 1 93.75 47 LEU B CA 1
ATOM 1583 C C . LEU B 1 47 ? 2.385 16.875 14.188 1 93.75 47 LEU B C 1
ATOM 1585 O O . LEU B 1 47 ? 2.402 17.766 15.031 1 93.75 47 LEU B O 1
ATOM 1589 N N . GLN B 1 48 ? 1.459 16.703 13.328 1 90.31 48 GLN B N 1
ATOM 1590 C CA . GLN B 1 48 ? 0.298 17.578 13.383 1 90.31 48 GLN B CA 1
ATOM 1591 C C . GLN B 1 48 ? -0.464 17.406 14.688 1 90.31 48 GLN B C 1
ATOM 1593 O O . GLN B 1 48 ? -1.14 18.328 15.148 1 90.31 48 GLN B O 1
ATOM 1598 N N . CYS B 1 49 ? -0.344 16.281 15.266 1 86.31 49 CYS B N 1
ATOM 1599 C CA . CYS B 1 49 ? -1.052 15.984 16.5 1 86.31 49 CYS B CA 1
ATOM 1600 C C . CYS B 1 49 ? -0.345 16.609 17.703 1 86.31 49 CYS B C 1
ATOM 1602 O O . CYS B 1 49 ? -0.893 16.656 18.797 1 86.31 49 CYS B O 1
ATOM 1604 N N . GLY B 1 50 ? 0.891 17.125 17.531 1 89.56 50 GLY B N 1
ATOM 1605 C CA . GLY B 1 50 ? 1.633 17.781 18.594 1 89.56 50 GLY B CA 1
ATOM 1606 C C . GLY B 1 50 ? 3.062 17.297 18.719 1 89.56 50 GLY B C 1
ATOM 1607 O O . GLY B 1 50 ? 3.492 16.422 17.953 1 89.56 50 GLY B O 1
ATOM 1608 N N . PRO B 1 51 ? 3.713 17.906 19.625 1 92.81 51 PRO B N 1
ATOM 1609 C CA . PRO B 1 51 ? 5.109 17.516 19.828 1 92.81 51 PRO B CA 1
ATOM 1610 C C . PRO B 1 51 ? 5.254 16.062 20.281 1 92.81 51 PRO B C 1
ATOM 1612 O O . PRO B 1 51 ? 4.414 15.547 21.016 1 92.81 51 PRO B O 1
ATOM 1615 N N . CYS B 1 52 ? 6.305 15.453 19.75 1 92.12 52 CYS B N 1
ATOM 1616 C CA . CYS B 1 52 ? 6.539 14.055 20.078 1 92.12 52 CYS B CA 1
ATOM 1617 C C . CYS B 1 52 ? 8.031 13.75 20.125 1 92.12 52 CYS B C 1
ATOM 1619 O O . CYS B 1 52 ? 8.82 14.398 19.438 1 92.12 52 CYS B O 1
ATOM 1621 N N . ARG B 1 53 ? 8.352 12.711 20.953 1 93.31 53 ARG B N 1
ATOM 1622 C CA . ARG B 1 53 ? 9.727 12.234 20.953 1 93.31 53 ARG B CA 1
ATOM 1623 C C . ARG B 1 53 ? 10.039 11.469 19.672 1 93.31 53 ARG B C 1
ATOM 1625 O O . ARG B 1 53 ? 9.148 10.906 19.047 1 93.31 53 ARG B O 1
ATOM 1632 N N . VAL B 1 54 ? 11.312 11.414 19.406 1 92.38 54 VAL B N 1
ATOM 1633 C CA . VAL B 1 54 ? 11.75 10.727 18.203 1 92.38 54 VAL B CA 1
ATOM 1634 C C . VAL B 1 54 ? 11.328 9.258 18.266 1 92.38 54 VAL B C 1
ATOM 1636 O O . VAL B 1 54 ? 10.867 8.695 17.266 1 92.38 54 VAL B O 1
ATOM 1639 N N . SER B 1 55 ? 11.43 8.68 19.391 1 89.94 55 SER B N 1
ATOM 1640 C CA . SER B 1 55 ? 11.078 7.273 19.562 1 89.94 55 SER B CA 1
ATOM 1641 C C . SER B 1 55 ? 9.586 7.051 19.344 1 89.94 55 SER B C 1
ATOM 1643 O O . SER B 1 55 ? 9.188 6.078 18.703 1 89.94 55 SER B O 1
ATOM 1645 N N . ALA B 1 56 ? 8.797 7.918 19.844 1 89.19 56 ALA B N 1
ATOM 1646 C CA . ALA B 1 56 ? 7.352 7.832 19.672 1 89.19 56 ALA B CA 1
ATOM 1647 C C . ALA B 1 56 ? 6.965 8.039 18.203 1 89.19 56 ALA B C 1
ATOM 1649 O O . ALA B 1 56 ? 6.07 7.363 17.688 1 89.19 56 ALA B O 1
ATOM 1650 N N . LEU B 1 57 ? 7.602 8.977 17.594 1 90.62 57 LEU B N 1
ATOM 1651 C CA . LEU B 1 57 ? 7.379 9.242 16.188 1 90.62 57 LEU B CA 1
ATOM 1652 C C . LEU B 1 57 ? 7.703 8.008 15.344 1 90.62 57 LEU B C 1
ATOM 1654 O O . LEU B 1 57 ? 6.945 7.656 14.438 1 90.62 57 LEU B O 1
ATOM 1658 N N . ALA B 1 58 ? 8.812 7.391 15.641 1 89.5 58 ALA B N 1
ATOM 1659 C CA . ALA B 1 58 ? 9.227 6.18 14.938 1 89.5 58 ALA B CA 1
ATOM 1660 C C . ALA B 1 58 ? 8.172 5.086 15.055 1 89.5 58 ALA B C 1
ATOM 1662 O O . ALA B 1 58 ? 7.828 4.441 14.062 1 89.5 58 ALA B O 1
ATOM 1663 N N . GLY B 1 59 ? 7.613 4.852 16.281 1 83.19 59 GLY B N 1
ATOM 1664 C CA . GLY B 1 59 ? 6.547 3.885 16.484 1 83.19 59 GLY B CA 1
ATOM 1665 C C . GLY B 1 59 ? 5.285 4.203 15.711 1 83.19 59 GLY B C 1
ATOM 1666 O O . GLY B 1 59 ? 4.672 3.314 15.117 1 83.19 59 GLY B O 1
ATOM 1667 N N . GLN B 1 60 ? 4.977 5.457 15.633 1 82.31 60 GLN B N 1
ATOM 1668 C CA . GLN B 1 60 ? 3.748 5.898 14.984 1 82.31 60 GLN B CA 1
ATOM 1669 C C . GLN B 1 60 ? 3.811 5.668 13.477 1 82.31 60 GLN B C 1
ATOM 1671 O O . GLN B 1 60 ? 2.801 5.344 12.852 1 82.31 60 GLN B O 1
ATOM 1676 N N . ILE B 1 61 ? 4.965 5.859 12.898 1 81.56 61 ILE B N 1
ATOM 1677 C CA . ILE B 1 61 ? 5.027 5.762 11.445 1 81.56 61 ILE B CA 1
ATOM 1678 C C . ILE B 1 61 ? 5.664 4.434 11.039 1 81.56 61 ILE B C 1
ATOM 1680 O O . ILE B 1 61 ? 6.02 4.238 9.883 1 81.56 61 ILE B O 1
ATOM 1684 N N . HIS B 1 62 ? 5.836 3.568 12.008 1 78.25 62 HIS B N 1
ATOM 1685 C CA . HIS B 1 62 ? 6.344 2.219 11.781 1 78.25 62 HIS B CA 1
ATOM 1686 C C . HIS B 1 62 ? 7.688 2.25 11.062 1 78.25 62 HIS B C 1
ATOM 1688 O O . HIS B 1 62 ? 7.867 1.572 10.047 1 78.25 62 HIS B O 1
ATOM 1694 N N . SER B 1 63 ? 8.617 2.994 11.547 1 83.81 63 SER B N 1
ATOM 1695 C CA . SER B 1 63 ? 9.977 3.152 11.047 1 83.81 63 SER B CA 1
ATOM 1696 C C . SER B 1 63 ? 11 3.047 12.172 1 83.81 63 SER B C 1
ATOM 1698 O O . SER B 1 63 ? 10.625 3.029 13.352 1 83.81 63 SER B O 1
ATOM 1700 N N . ASP B 1 64 ? 12.258 2.855 11.789 1 86.19 64 ASP B N 1
ATOM 1701 C CA . ASP B 1 64 ? 13.289 2.746 12.812 1 86.19 64 ASP B CA 1
ATOM 1702 C C . ASP B 1 64 ? 13.742 4.125 13.289 1 86.19 64 ASP B C 1
ATOM 1704 O O . A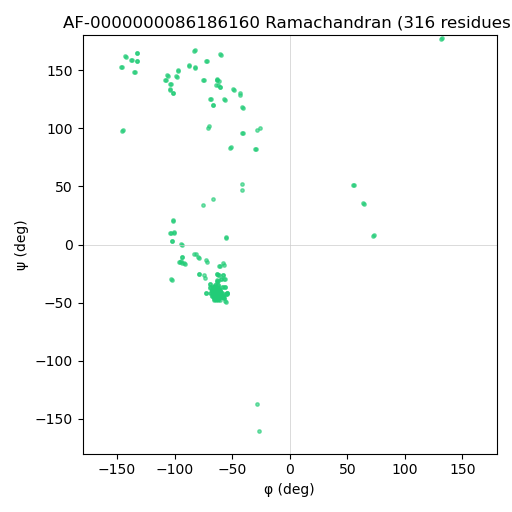SP B 1 64 ? 13.703 5.094 12.523 1 86.19 64 ASP B O 1
ATOM 1708 N N . ALA B 1 65 ? 14.195 4.156 14.531 1 90.69 65 ALA B N 1
ATOM 1709 C CA . ALA B 1 65 ? 14.547 5.414 15.188 1 90.69 65 ALA B CA 1
ATOM 1710 C C . ALA B 1 65 ? 15.695 6.109 14.461 1 90.69 65 ALA B C 1
ATOM 1712 O O . ALA B 1 65 ? 15.734 7.34 14.391 1 90.69 65 ALA B O 1
ATOM 1713 N N . SER B 1 66 ? 16.562 5.34 13.945 1 93.69 66 SER B N 1
ATOM 1714 C CA . SER B 1 66 ? 17.703 5.938 13.25 1 93.69 66 SER B CA 1
ATOM 1715 C C . SER B 1 66 ? 17.25 6.672 11.992 1 93.69 66 SER B C 1
ATOM 1717 O O . SER B 1 66 ? 17.734 7.773 11.703 1 93.69 66 SER B O 1
ATOM 1719 N N . THR B 1 67 ? 16.328 6.09 11.273 1 90.94 67 THR B N 1
ATOM 1720 C CA . THR B 1 67 ? 15.766 6.695 10.078 1 90.94 67 THR B CA 1
ATOM 1721 C C . THR B 1 67 ? 15.008 7.973 10.422 1 90.94 67 THR B C 1
ATOM 1723 O O . THR B 1 67 ? 15.18 9 9.758 1 90.94 67 THR B O 1
ATOM 1726 N N . VAL B 1 68 ? 14.266 7.859 11.422 1 93.12 68 VAL B N 1
ATOM 1727 C CA . VAL B 1 68 ? 13.453 9.008 11.82 1 93.12 68 VAL B CA 1
ATOM 1728 C C . VAL B 1 68 ? 14.352 10.141 12.305 1 93.12 68 VAL B C 1
ATOM 1730 O O . VAL B 1 68 ? 14.109 11.305 11.992 1 93.12 68 VAL B O 1
ATOM 1733 N N . SER B 1 69 ? 15.383 9.812 13.047 1 94.94 69 SER B N 1
ATOM 1734 C CA . SER B 1 69 ? 16.312 10.82 13.523 1 94.94 69 SER B CA 1
ATOM 1735 C C . SER B 1 69 ? 16.953 11.578 12.367 1 94.94 69 SER B C 1
ATOM 1737 O O . SER B 1 69 ? 17.047 12.805 12.398 1 94.94 69 SER B O 1
ATOM 1739 N N . ARG B 1 70 ? 17.344 10.867 11.398 1 94.75 70 ARG B N 1
ATOM 1740 C CA . ARG B 1 70 ? 17.938 11.477 10.211 1 94.75 70 ARG B CA 1
ATOM 1741 C C . ARG B 1 70 ? 16.938 12.375 9.5 1 94.75 70 ARG B C 1
ATOM 1743 O O . ARG B 1 70 ? 17.281 13.469 9.055 1 94.75 70 ARG B O 1
ATOM 1750 N N . GLN B 1 71 ? 15.758 11.922 9.383 1 93.25 71 GLN B N 1
ATOM 1751 C CA . GLN B 1 71 ? 14.719 12.703 8.734 1 93.25 71 GLN B CA 1
ATOM 1752 C C . GLN B 1 71 ? 14.422 13.984 9.516 1 93.25 71 GLN B C 1
ATOM 1754 O O . GLN B 1 71 ? 14.266 15.055 8.922 1 93.25 71 GLN B O 1
ATOM 1759 N N . VAL B 1 72 ? 14.391 13.828 10.797 1 95.25 72 VAL B N 1
ATOM 1760 C CA . VAL B 1 72 ? 14.148 14.984 11.648 1 95.25 72 VAL B CA 1
ATOM 1761 C C . VAL B 1 72 ? 15.266 16 11.461 1 95.25 72 VAL B C 1
ATOM 1763 O O . VAL B 1 72 ? 15.008 17.203 11.305 1 95.25 72 VAL B O 1
ATOM 1766 N N . ALA B 1 73 ? 16.5 15.547 11.508 1 95.56 73 ALA B N 1
ATOM 1767 C CA . ALA B 1 73 ? 17.625 16.438 11.312 1 95.56 73 ALA B CA 1
ATOM 1768 C C . ALA B 1 73 ? 17.516 17.203 10 1 95.56 73 ALA B C 1
ATOM 1770 O O . ALA B 1 73 ? 17.766 18.406 9.953 1 95.56 73 ALA B O 1
ATOM 1771 N N . HIS B 1 74 ? 17.125 16.547 9 1 94.25 74 HIS B N 1
ATOM 1772 C CA . HIS B 1 74 ? 16.953 17.156 7.691 1 94.25 74 HIS B CA 1
ATOM 1773 C C . HIS B 1 74 ? 15.82 18.188 7.719 1 94.25 74 HIS B C 1
ATOM 1775 O O . HIS B 1 74 ? 15.961 19.281 7.164 1 94.25 74 HIS B O 1
ATOM 1781 N N . LEU B 1 75 ? 14.781 17.891 8.336 1 95.12 75 LEU B N 1
ATOM 1782 C CA . LEU B 1 75 ? 13.625 18.781 8.406 1 95.12 75 LEU B CA 1
ATOM 1783 C C . LEU B 1 75 ? 13.938 20 9.258 1 95.12 75 LEU B C 1
ATOM 1785 O O . LEU B 1 75 ? 13.43 21.094 8.992 1 95.12 75 LEU B O 1
ATOM 1789 N N . VAL B 1 76 ? 14.75 19.797 10.266 1 96.12 76 VAL B N 1
ATOM 1790 C CA . VAL B 1 76 ? 15.219 20.922 11.07 1 96.12 76 VAL B CA 1
ATOM 1791 C C . VAL B 1 76 ? 16.047 21.875 10.203 1 96.12 76 VAL B C 1
ATOM 1793 O O . VAL B 1 76 ? 15.852 23.094 10.25 1 96.12 76 VAL B O 1
ATOM 1796 N N . SER B 1 77 ? 16.906 21.25 9.453 1 95.25 77 SER B N 1
ATOM 1797 C CA . SER B 1 77 ? 17.75 22.062 8.586 1 95.25 77 SER B CA 1
ATOM 1798 C C . SER B 1 77 ? 16.922 22.844 7.578 1 95.25 77 SER B C 1
ATOM 1800 O O . SER B 1 77 ? 17.359 23.875 7.062 1 95.25 77 SER B O 1
ATOM 1802 N N . ARG B 1 78 ? 15.664 22.469 7.328 1 94.12 78 ARG B N 1
ATOM 1803 C CA . ARG B 1 78 ? 14.773 23.125 6.379 1 94.12 78 ARG B CA 1
ATOM 1804 C C . ARG B 1 78 ? 13.766 24.016 7.102 1 94.12 78 ARG B C 1
ATOM 1806 O O . ARG B 1 78 ? 12.828 24.531 6.484 1 94.12 78 ARG B O 1
ATOM 1813 N N . ASP B 1 79 ? 13.898 24.094 8.359 1 96.31 79 ASP B N 1
ATOM 1814 C CA . ASP B 1 79 ? 13.062 24.922 9.219 1 96.31 79 ASP B CA 1
ATOM 1815 C C . ASP B 1 79 ? 11.602 24.469 9.188 1 96.31 79 ASP B C 1
ATOM 1817 O O . ASP B 1 79 ? 10.688 25.281 9.195 1 96.31 79 ASP B O 1
ATOM 1821 N N . LEU B 1 80 ? 11.352 23.234 9.086 1 96.5 80 LEU B N 1
ATOM 1822 C CA . LEU B 1 80 ? 10.008 22.672 9.062 1 96.5 80 LEU B CA 1
ATOM 1823 C C . LEU B 1 80 ? 9.648 22.062 10.422 1 96.5 80 LEU B C 1
ATOM 1825 O O . LEU B 1 80 ? 8.469 21.953 10.758 1 96.5 80 LEU B O 1
ATOM 1829 N N . VAL B 1 81 ? 10.688 21.594 11.07 1 97.19 81 VAL B N 1
ATOM 1830 C CA . VAL B 1 81 ? 10.523 21.062 12.422 1 97.19 81 VAL B CA 1
ATOM 1831 C C . VAL B 1 81 ? 11.602 21.641 13.328 1 97.19 81 VAL B C 1
ATOM 1833 O O . VAL B 1 81 ? 12.625 22.141 12.852 1 97.19 81 VAL B O 1
ATOM 1836 N N . GLU B 1 82 ? 11.352 21.641 14.586 1 97.5 82 GLU B N 1
ATOM 1837 C CA . GLU B 1 82 ? 12.328 22.047 15.594 1 97.5 82 GLU B CA 1
ATOM 1838 C C . GLU B 1 82 ? 12.312 21.109 16.797 1 97.5 82 GLU B C 1
ATOM 1840 O O . GLU B 1 82 ? 11.359 20.359 16.984 1 97.5 82 GLU B O 1
ATOM 1845 N N . LYS B 1 83 ? 13.391 21.156 17.469 1 95.38 83 LYS B N 1
ATOM 1846 C CA . LYS B 1 83 ? 13.5 20.391 18.688 1 95.38 83 LYS B CA 1
ATOM 1847 C C . LYS B 1 83 ? 13.359 21.281 19.922 1 95.38 83 LYS B C 1
ATOM 1849 O O . LYS B 1 83 ? 13.859 22.406 19.938 1 95.38 83 LYS B O 1
ATOM 1854 N N . ALA B 1 84 ? 12.672 20.797 20.812 1 92.62 84 ALA B N 1
ATOM 1855 C CA . ALA B 1 84 ? 12.516 21.5 22.078 1 92.62 84 ALA B CA 1
ATOM 1856 C C . ALA B 1 84 ? 12.672 20.562 23.266 1 92.62 84 ALA B C 1
ATOM 1858 O O . ALA B 1 84 ? 12.359 19.359 23.172 1 92.62 84 ALA B O 1
ATOM 1859 N N . PRO B 1 85 ? 13.18 21.109 24.328 1 90.62 85 PRO B N 1
ATOM 1860 C CA . PRO B 1 85 ? 13.297 20.266 25.516 1 90.62 85 PRO B CA 1
ATOM 1861 C C . PRO B 1 85 ? 11.953 19.734 26.016 1 90.62 85 PRO B C 1
ATOM 1863 O O . PRO B 1 85 ? 10.945 20.453 25.938 1 90.62 85 PRO B O 1
ATOM 1866 N N . ASP B 1 86 ? 11.945 18.5 26.328 1 87.12 86 ASP B N 1
ATOM 1867 C CA . ASP B 1 86 ? 10.758 17.938 26.969 1 87.12 86 ASP B CA 1
ATOM 1868 C C . ASP B 1 86 ? 10.555 18.516 28.359 1 87.12 86 ASP B C 1
ATOM 1870 O O . ASP B 1 86 ? 11.438 18.422 29.219 1 87.12 86 ASP B O 1
ATOM 1874 N N . PRO B 1 87 ? 9.492 19.125 28.562 1 85.19 87 PRO B N 1
ATOM 1875 C CA . PRO B 1 87 ? 9.266 19.734 29.875 1 85.19 87 PRO B CA 1
ATOM 1876 C C . PRO B 1 87 ? 9.242 18.703 31.016 1 85.19 87 PRO B C 1
ATOM 1878 O O . PRO B 1 87 ? 9.547 19.047 32.156 1 85.19 87 PRO B O 1
ATOM 1881 N N . ASP B 1 88 ? 8.891 17.5 30.688 1 86.38 88 ASP B N 1
ATOM 1882 C CA . ASP B 1 88 ? 8.734 16.453 31.688 1 86.38 88 ASP B CA 1
ATOM 1883 C C . ASP B 1 88 ? 10.023 15.648 31.844 1 86.38 88 ASP B C 1
ATOM 1885 O O . ASP B 1 88 ? 10.125 14.805 32.75 1 86.38 88 ASP B O 1
ATOM 1889 N N . ASP B 1 89 ? 10.836 15.758 30.984 1 84.19 89 ASP B N 1
ATOM 1890 C CA . ASP B 1 89 ? 12.109 15.031 30.984 1 84.19 89 ASP B CA 1
ATOM 1891 C C . ASP B 1 89 ? 13.227 15.883 30.391 1 84.19 89 ASP B C 1
ATOM 1893 O O . ASP B 1 89 ? 13.375 15.953 29.172 1 84.19 89 ASP B O 1
ATOM 1897 N N . GLY B 1 90 ? 13.977 16.484 31.203 1 78.75 90 GLY B N 1
ATOM 1898 C CA . GLY B 1 90 ? 15.008 17.422 30.781 1 78.75 90 GLY B CA 1
ATOM 1899 C C . GLY B 1 90 ? 16.016 16.812 29.844 1 78.75 90 GLY B C 1
ATOM 1900 O O . GLY B 1 90 ? 16.688 17.531 29.094 1 78.75 90 GLY B O 1
ATOM 1901 N N . ARG B 1 91 ? 16.094 15.555 29.75 1 85 91 ARG B N 1
ATOM 1902 C CA . ARG B 1 91 ? 17.078 14.898 28.891 1 85 91 ARG B CA 1
ATOM 1903 C C . ARG B 1 91 ? 16.484 14.547 27.531 1 85 91 ARG B C 1
ATOM 1905 O O . ARG B 1 91 ? 17.219 14.266 26.594 1 85 91 ARG B O 1
ATOM 1912 N N . ALA B 1 92 ? 15.219 14.609 27.547 1 87.88 92 ALA B N 1
ATOM 1913 C CA . ALA B 1 92 ? 14.57 14.211 26.297 1 87.88 92 ALA B CA 1
ATOM 1914 C C . ALA B 1 92 ? 14.195 15.43 25.453 1 87.88 92 ALA B C 1
ATOM 1916 O O . ALA B 1 92 ? 14.023 16.531 25.984 1 87.88 92 ALA B O 1
ATOM 1917 N N . GLN B 1 93 ? 14.297 15.258 24.203 1 92.62 93 GLN B N 1
ATOM 1918 C CA . GLN B 1 93 ? 13.883 16.297 23.266 1 92.62 93 GLN B CA 1
ATOM 1919 C C . GLN B 1 93 ? 12.594 15.906 22.547 1 92.62 93 GLN B C 1
ATOM 1921 O O . GLN B 1 93 ? 12.375 14.734 22.25 1 92.62 93 GLN B O 1
ATOM 1926 N N . MET B 1 94 ? 11.82 16.922 22.391 1 95.38 94 MET B N 1
ATOM 1927 C CA . MET B 1 94 ? 10.586 16.766 21.625 1 95.38 94 MET B CA 1
ATOM 1928 C C . MET B 1 94 ? 10.711 17.422 20.25 1 95.38 94 MET B C 1
ATOM 1930 O O . MET B 1 94 ? 11.359 18.469 20.125 1 95.38 94 MET B O 1
ATOM 1934 N N . VAL B 1 95 ? 10.07 16.781 19.328 1 96.81 95 VAL B N 1
ATOM 1935 C CA . VAL B 1 95 ? 10.039 17.312 17.969 1 96.81 95 VAL B CA 1
ATOM 1936 C C . VAL B 1 95 ? 8.68 17.953 17.688 1 96.81 95 VAL B C 1
ATOM 1938 O O . VAL B 1 95 ? 7.641 17.375 18.031 1 96.81 95 VAL B O 1
ATOM 1941 N N . GLN B 1 96 ? 8.68 19.141 17.125 1 96.94 96 GLN B N 1
ATOM 1942 C CA . GLN B 1 96 ? 7.414 19.781 16.781 1 96.94 96 GLN B CA 1
ATOM 1943 C C . GLN B 1 96 ? 7.516 20.547 15.461 1 96.94 96 GLN B C 1
ATOM 1945 O O . GLN B 1 96 ? 8.617 20.891 15.031 1 96.94 96 GLN B O 1
ATOM 1950 N N . LEU B 1 97 ? 6.391 20.797 14.938 1 97.12 97 LEU B N 1
ATOM 1951 C CA . LEU B 1 97 ? 6.344 21.562 13.703 1 97.12 97 LEU B CA 1
ATOM 1952 C C . LEU B 1 97 ? 6.633 23.031 13.961 1 97.12 97 LEU B C 1
ATOM 1954 O O . LEU B 1 97 ? 6.191 23.594 14.969 1 97.12 97 LEU B O 1
ATOM 1958 N N . THR B 1 98 ? 7.371 23.641 13.023 1 97.31 98 THR B N 1
ATOM 1959 C CA . THR B 1 98 ? 7.426 25.109 12.938 1 97.31 98 THR B CA 1
ATOM 1960 C C . THR B 1 98 ? 6.227 25.641 12.164 1 97.31 98 THR B C 1
ATOM 1962 O O . THR B 1 98 ? 5.484 24.875 11.547 1 97.31 98 THR B O 1
ATOM 1965 N N . PRO B 1 99 ? 6.023 26.984 12.258 1 96.88 99 PRO B N 1
ATOM 1966 C CA . PRO B 1 99 ? 4.93 27.547 11.461 1 96.88 99 PRO B CA 1
ATOM 1967 C C . PRO B 1 99 ? 5.051 27.203 9.977 1 96.88 99 PRO B C 1
ATOM 1969 O O . PRO B 1 99 ? 4.082 26.766 9.359 1 96.88 99 PRO B O 1
ATOM 1972 N N . PRO B 1 100 ? 6.27 27.266 9.422 1 95.69 100 PRO B N 1
ATOM 1973 C CA . PRO B 1 100 ? 6.414 26.812 8.031 1 95.69 100 PRO B CA 1
ATOM 1974 C C . PRO B 1 100 ? 6.098 25.328 7.855 1 95.69 100 PRO B C 1
ATOM 1976 O O . PRO B 1 100 ? 5.531 24.938 6.836 1 95.69 100 PRO B O 1
ATOM 1979 N N . GLY B 1 101 ? 6.449 24.531 8.812 1 95.38 101 GLY B N 1
ATOM 1980 C CA . GLY B 1 101 ? 6.133 23.109 8.789 1 95.38 101 GLY B CA 1
ATOM 1981 C C . GLY B 1 101 ? 4.645 22.828 8.805 1 95.38 101 GLY B C 1
ATOM 1982 O O . GLY B 1 101 ? 4.164 21.969 8.07 1 95.38 101 GLY B O 1
ATOM 1983 N N . GLU B 1 102 ? 3.957 23.594 9.57 1 95.38 102 GLU B N 1
ATOM 1984 C CA . GLU B 1 102 ? 2.504 23.484 9.625 1 95.38 102 GLU B CA 1
ATOM 1985 C C . GLU B 1 102 ? 1.864 23.828 8.289 1 95.38 102 GLU B C 1
ATOM 1987 O O . GLU B 1 102 ? 0.963 23.141 7.816 1 95.38 102 GLU B O 1
ATOM 1992 N N . GLU B 1 103 ? 2.326 24.891 7.77 1 94.5 103 GLU B N 1
ATOM 1993 C CA . GLU B 1 103 ? 1.802 25.328 6.48 1 94.5 103 GLU B CA 1
ATOM 1994 C C . GLU B 1 103 ? 2.037 24.281 5.395 1 94.5 103 GLU B C 1
ATOM 1996 O O . GLU B 1 103 ? 1.152 24.016 4.578 1 94.5 103 GLU B O 1
ATOM 2001 N N . LEU B 1 104 ? 3.178 23.703 5.445 1 92.19 104 LEU B N 1
ATOM 2002 C CA . LEU B 1 104 ? 3.508 22.688 4.441 1 92.19 104 LEU B CA 1
ATOM 2003 C C . LEU B 1 104 ? 2.605 21.469 4.586 1 92.19 104 LEU B C 1
ATOM 2005 O O . LEU B 1 104 ? 2.09 20.953 3.592 1 92.19 104 LEU B O 1
ATOM 2009 N N . VAL B 1 105 ? 2.418 21.016 5.77 1 91.81 105 VAL B N 1
ATOM 2010 C CA . VAL B 1 105 ? 1.577 19.844 6.016 1 91.81 105 VAL B CA 1
ATOM 2011 C C . VAL B 1 105 ? 0.152 20.125 5.547 1 91.81 105 VAL B C 1
ATOM 2013 O O . VAL B 1 105 ? -0.471 19.281 4.898 1 91.81 105 VAL B O 1
ATOM 2016 N N . ASP B 1 106 ? -0.271 21.312 5.844 1 91.81 106 ASP B N 1
ATOM 2017 C CA . ASP B 1 106 ? -1.617 21.688 5.426 1 91.81 106 ASP B CA 1
ATOM 2018 C C . ASP B 1 106 ? -1.752 21.656 3.906 1 91.81 106 ASP B C 1
ATOM 2020 O O . ASP B 1 106 ? -2.748 21.156 3.377 1 91.81 106 ASP B O 1
ATOM 2024 N N . LYS B 1 107 ? -0.793 22.203 3.25 1 90.44 107 LYS B N 1
ATOM 2025 C CA . LYS B 1 107 ? -0.796 22.234 1.791 1 90.44 107 LYS B CA 1
ATOM 2026 C C . LYS B 1 107 ? -0.775 20.812 1.221 1 90.44 107 LYS B C 1
ATOM 2028 O O . LYS B 1 107 ? -1.487 20.516 0.26 1 90.44 107 LYS B O 1
ATOM 2033 N N . VAL B 1 108 ? -0.001 19.984 1.806 1 87.06 108 VAL B N 1
ATOM 2034 C CA . VAL B 1 108 ? 0.133 18.609 1.342 1 87.06 108 VAL B CA 1
ATOM 2035 C C . VAL B 1 108 ? -1.188 17.859 1.533 1 87.06 108 VAL B C 1
ATOM 2037 O O . VAL B 1 108 ? -1.649 17.156 0.632 1 87.06 108 VAL B O 1
ATOM 2040 N N . LEU B 1 109 ? -1.806 18.016 2.652 1 89.06 109 LEU B N 1
ATOM 2041 C CA . LEU B 1 109 ? -3.068 17.344 2.949 1 89.06 109 LEU B CA 1
ATOM 2042 C C . LEU B 1 109 ? -4.184 17.875 2.049 1 89.06 109 LEU B C 1
ATOM 2044 O O . LEU B 1 109 ? -5.027 17.094 1.59 1 89.06 109 LEU B O 1
ATOM 2048 N N . GLN B 1 110 ? -4.129 19.156 1.846 1 91.19 110 GLN B N 1
ATOM 2049 C CA . GLN B 1 110 ? -5.121 19.75 0.958 1 91.19 110 GLN B CA 1
ATOM 2050 C C . GLN B 1 110 ? -4.996 19.188 -0.458 1 91.19 110 GLN B C 1
ATOM 2052 O O . GLN B 1 110 ? -6 18.844 -1.081 1 91.19 110 GLN B O 1
ATOM 2057 N N . ARG B 1 111 ? -3.824 19.141 -0.915 1 88.38 111 ARG B N 1
ATOM 2058 C CA . ARG B 1 111 ? -3.576 18.625 -2.258 1 88.38 111 ARG B CA 1
ATOM 2059 C C . ARG B 1 111 ? -3.994 17.156 -2.373 1 88.38 111 ARG B C 1
ATOM 2061 O O . ARG B 1 111 ? -4.555 16.75 -3.391 1 88.38 111 ARG B O 1
ATOM 2068 N N . ARG B 1 112 ? -3.742 16.422 -1.383 1 89.81 112 ARG B N 1
ATOM 2069 C CA . ARG B 1 112 ? -4.145 15.016 -1.368 1 89.81 112 ARG B CA 1
ATOM 2070 C C . ARG B 1 112 ? -5.66 14.883 -1.419 1 89.81 112 ARG B C 1
ATOM 2072 O O . ARG B 1 112 ? -6.191 14.031 -2.139 1 89.81 112 ARG B O 1
ATOM 2079 N N . GLY B 1 113 ? -6.32 15.656 -0.604 1 92.62 113 GLY B N 1
ATOM 2080 C CA . GLY B 1 113 ? -7.773 15.656 -0.624 1 92.62 113 GLY B CA 1
ATOM 2081 C C . GLY B 1 113 ? -8.352 16.031 -1.974 1 92.62 113 GLY B C 1
ATOM 2082 O O . GLY B 1 113 ? -9.305 15.406 -2.441 1 92.62 113 GLY B O 1
ATOM 2083 N N . GLU B 1 114 ? -7.762 17.016 -2.607 1 93.44 114 GLU B N 1
ATOM 2084 C CA . GLU B 1 114 ? -8.211 17.453 -3.922 1 93.44 114 GLU B CA 1
ATOM 2085 C C . GLU B 1 114 ? -8 16.359 -4.973 1 93.44 114 GLU B C 1
ATOM 2087 O O . GLU B 1 114 ? -8.859 16.141 -5.824 1 93.44 114 GLU B O 1
ATOM 2092 N N . TRP B 1 115 ? -6.867 15.812 -4.922 1 91.94 115 TRP B N 1
ATOM 2093 C CA . TRP B 1 115 ? -6.582 14.711 -5.836 1 91.94 115 TRP B CA 1
ATOM 2094 C C . TRP B 1 115 ? -7.598 13.586 -5.672 1 91.94 115 TRP B C 1
ATOM 2096 O O . TRP B 1 115 ? -8.125 13.07 -6.66 1 91.94 115 TRP B O 1
ATOM 2106 N N . MET B 1 116 ? -7.887 13.211 -4.426 1 95.5 116 MET B N 1
ATOM 2107 C CA . MET B 1 116 ? -8.852 12.156 -4.141 1 95.5 116 MET B CA 1
ATOM 2108 C C . MET B 1 116 ? -10.242 12.547 -4.629 1 95.5 116 MET B C 1
ATOM 2110 O O . MET B 1 116 ? -10.977 11.711 -5.172 1 95.5 116 MET B O 1
ATOM 2114 N N . GLN B 1 117 ? -10.523 13.773 -4.445 1 95.75 117 GLN B N 1
ATOM 2115 C CA . GLN B 1 117 ? -11.812 14.258 -4.934 1 95.75 117 GLN B CA 1
ATOM 2116 C C . GLN B 1 117 ? -11.945 14.062 -6.441 1 95.75 117 GLN B C 1
ATOM 2118 O O . GLN B 1 117 ? -12.977 13.609 -6.926 1 95.75 117 GLN B O 1
ATOM 2123 N N . LYS B 1 118 ? -10.906 14.383 -7.121 1 94.44 118 LYS B N 1
ATOM 2124 C CA . LYS B 1 118 ? -10.906 14.234 -8.57 1 94.44 118 LYS B CA 1
ATOM 2125 C C . LYS B 1 118 ? -11.016 12.758 -8.969 1 94.44 118 LYS B C 1
ATOM 2127 O O . LYS B 1 118 ? -11.758 12.414 -9.891 1 94.44 118 LYS B O 1
ATOM 2132 N N . LEU B 1 119 ? -10.344 11.961 -8.289 1 95.5 119 LEU B N 1
ATOM 2133 C CA . LEU B 1 119 ? -10.352 10.531 -8.562 1 95.5 119 LEU B CA 1
ATOM 2134 C C . LEU B 1 119 ? -11.742 9.945 -8.359 1 95.5 119 LEU B C 1
ATOM 2136 O O . LEU B 1 119 ? -12.141 9.016 -9.062 1 95.5 119 LEU B O 1
ATOM 2140 N N . LEU B 1 120 ? -12.5 10.539 -7.441 1 97.44 120 LEU B N 1
ATOM 2141 C CA . LEU B 1 120 ? -13.781 9.984 -7.031 1 97.44 120 LEU B CA 1
ATOM 2142 C C . LEU B 1 120 ? -14.938 10.727 -7.699 1 97.44 120 LEU B C 1
ATOM 2144 O O . LEU B 1 120 ? -16.062 10.727 -7.188 1 97.44 120 LEU B O 1
ATOM 2148 N N . THR B 1 121 ? -14.664 11.367 -8.75 1 94.88 121 THR B N 1
ATOM 2149 C CA . THR B 1 121 ? -15.617 12.266 -9.383 1 94.88 121 THR B CA 1
ATOM 2150 C C . THR B 1 121 ? -16.906 11.523 -9.727 1 94.88 121 THR B C 1
ATOM 2152 O O . THR B 1 121 ? -18 12.109 -9.695 1 94.88 121 THR B O 1
ATOM 2155 N N . ASP B 1 122 ? -16.906 10.211 -10.008 1 95.88 122 ASP B N 1
ATOM 2156 C CA . ASP B 1 122 ? -18.078 9.445 -10.43 1 95.88 122 ASP B CA 1
ATOM 2157 C C . ASP B 1 122 ? -18.672 8.664 -9.266 1 95.88 122 ASP B C 1
ATOM 2159 O O . ASP B 1 122 ? -19.516 7.781 -9.469 1 95.88 122 ASP B O 1
ATOM 2163 N N . TRP B 1 123 ? -18.234 8.93 -8.086 1 97.75 123 TRP B N 1
ATOM 2164 C CA . TRP B 1 123 ? -18.75 8.289 -6.883 1 97.75 123 TRP B CA 1
ATOM 2165 C C . TRP B 1 123 ? -19.797 9.172 -6.207 1 97.75 123 TRP B C 1
ATOM 2167 O O . TRP B 1 123 ? -19.719 10.398 -6.273 1 97.75 123 TRP B O 1
ATOM 2177 N N . THR B 1 124 ? -20.766 8.617 -5.531 1 97.19 124 THR B N 1
ATOM 2178 C CA . THR B 1 124 ? -21.641 9.359 -4.625 1 97.19 124 THR B CA 1
ATOM 2179 C C . THR B 1 124 ? -21.031 9.422 -3.227 1 97.19 124 THR B C 1
ATOM 2181 O O . THR B 1 124 ? -20.25 8.547 -2.84 1 97.19 124 THR B O 1
ATOM 2184 N N . ALA B 1 125 ? -21.375 10.422 -2.496 1 96.81 125 ALA B N 1
ATOM 2185 C CA . ALA B 1 125 ? -20.922 10.516 -1.11 1 96.81 125 ALA B CA 1
ATOM 2186 C C . ALA B 1 125 ? -21.328 9.281 -0.312 1 96.81 125 ALA B C 1
ATOM 2188 O O . ALA B 1 125 ? -20.562 8.805 0.536 1 96.81 125 ALA B O 1
ATOM 2189 N N . LYS B 1 126 ? -22.484 8.797 -0.634 1 97.25 126 LYS B N 1
ATOM 2190 C CA . LYS B 1 126 ? -23 7.613 0.05 1 97.25 126 LYS B CA 1
ATOM 2191 C C . LYS B 1 126 ? -22.094 6.402 -0.21 1 97.25 126 LYS B C 1
ATOM 2193 O O . LYS B 1 126 ? -21.75 5.676 0.719 1 97.25 126 LYS B O 1
ATOM 2198 N N . ASP B 1 127 ? -21.688 6.184 -1.414 1 97.94 127 ASP B N 1
ATOM 2199 C CA . ASP B 1 127 ? -20.828 5.055 -1.771 1 97.94 127 ASP B CA 1
ATOM 2200 C C . ASP B 1 127 ? -19.453 5.191 -1.135 1 97.94 127 ASP B C 1
ATOM 2202 O O . ASP B 1 127 ? -18.891 4.211 -0.647 1 97.94 127 ASP B O 1
ATOM 2206 N N . VAL B 1 128 ? -18.922 6.422 -1.107 1 98.31 128 VAL B N 1
ATOM 2207 C CA . VAL B 1 128 ? -17.594 6.652 -0.539 1 98.31 128 VAL B CA 1
ATOM 2208 C C . VAL B 1 128 ? -17.625 6.387 0.964 1 98.31 128 VAL B C 1
ATOM 2210 O O . VAL B 1 128 ? -16.719 5.75 1.507 1 98.31 128 VAL B O 1
ATOM 2213 N N . LYS B 1 129 ? -18.641 6.852 1.59 1 98.12 129 LYS B N 1
ATOM 2214 C CA . LYS B 1 129 ? -18.75 6.641 3.031 1 98.12 129 LYS B CA 1
ATOM 2215 C C . LYS B 1 129 ? -18.906 5.16 3.361 1 98.12 129 LYS B C 1
ATOM 2217 O O . LYS B 1 129 ? -18.328 4.672 4.332 1 98.12 129 LYS B O 1
ATOM 2222 N N . ALA B 1 130 ? -19.641 4.422 2.566 1 98.25 130 ALA B N 1
ATOM 2223 C CA . ALA B 1 130 ? -19.781 2.98 2.75 1 98.25 130 ALA B CA 1
ATOM 2224 C C . ALA B 1 130 ? -18.453 2.271 2.539 1 98.25 130 ALA B C 1
ATOM 2226 O O . ALA B 1 130 ? -18.047 1.427 3.348 1 98.25 130 ALA B O 1
ATOM 2227 N N . PHE B 1 131 ? -17.797 2.627 1.471 1 98.62 131 PHE B N 1
ATOM 2228 C CA . PHE B 1 131 ? -16.469 2.084 1.191 1 98.62 131 PHE B CA 1
ATOM 2229 C C . PHE B 1 131 ? -15.523 2.348 2.355 1 98.62 131 PHE B C 1
ATOM 2231 O O . PHE B 1 131 ? -14.859 1.431 2.842 1 98.62 131 PHE B O 1
ATOM 2238 N N . ASN B 1 132 ? -15.477 3.564 2.832 1 98.56 132 ASN B N 1
ATOM 2239 C CA . ASN B 1 132 ? -14.562 3.971 3.893 1 98.56 132 ASN B CA 1
ATOM 2240 C C . ASN B 1 132 ? -14.875 3.26 5.207 1 98.56 132 ASN B C 1
ATOM 2242 O O . ASN B 1 132 ? -13.969 2.965 5.988 1 98.56 132 ASN B O 1
ATOM 2246 N N . ALA B 1 133 ? -16.156 3.004 5.473 1 98.56 133 ALA B N 1
ATOM 2247 C CA . ALA B 1 133 ? -16.531 2.271 6.68 1 98.56 133 ALA B CA 1
ATOM 2248 C C . ALA B 1 133 ? -15.914 0.874 6.68 1 98.56 133 ALA B C 1
ATOM 2250 O O . ALA B 1 133 ? -15.391 0.417 7.703 1 98.56 133 ALA B O 1
ATOM 2251 N N . TYR B 1 134 ? -15.969 0.177 5.539 1 98.44 134 TYR B N 1
ATOM 2252 C CA . TYR B 1 134 ? -15.336 -1.131 5.414 1 98.44 134 TYR B CA 1
ATOM 2253 C C . TYR B 1 134 ? -13.82 -1.019 5.547 1 98.44 134 TYR B C 1
ATOM 2255 O O . TYR B 1 134 ? -13.188 -1.858 6.188 1 98.44 134 TYR B O 1
ATOM 2263 N N . LEU B 1 135 ? -13.25 0.011 4.941 1 98.38 135 LEU B N 1
ATOM 2264 C CA . LEU B 1 135 ? -11.805 0.235 4.992 1 98.38 135 LEU B CA 1
ATOM 2265 C C . LEU B 1 135 ? -11.344 0.455 6.43 1 98.38 135 LEU B C 1
ATOM 2267 O O . LEU B 1 135 ? -10.305 -0.074 6.836 1 98.38 135 LEU B O 1
ATOM 2271 N N . ARG B 1 136 ? -12.109 1.174 7.199 1 97.75 136 ARG B N 1
ATOM 2272 C CA . ARG B 1 136 ? -11.773 1.437 8.594 1 97.75 136 ARG B CA 1
ATOM 2273 C C . ARG B 1 136 ? -11.836 0.159 9.422 1 97.75 136 ARG B C 1
ATOM 2275 O O . ARG B 1 136 ? -10.977 -0.088 10.266 1 97.75 136 ARG B O 1
ATOM 2282 N N . ARG B 1 137 ? -12.875 -0.583 9.195 1 98.31 137 ARG B N 1
ATOM 2283 C CA . ARG B 1 137 ? -12.969 -1.874 9.875 1 98.31 137 ARG B CA 1
ATOM 2284 C C . ARG B 1 137 ? -11.758 -2.746 9.547 1 98.31 137 ARG B C 1
ATOM 2286 O O . ARG B 1 137 ? -11.18 -3.373 10.445 1 98.31 137 ARG B O 1
ATOM 2293 N N . PHE B 1 138 ? -11.383 -2.787 8.312 1 98.25 138 PHE B N 1
ATOM 2294 C CA . PHE B 1 138 ? -10.219 -3.541 7.867 1 98.25 138 PHE B CA 1
ATOM 2295 C C . PHE B 1 138 ? -8.945 -3.014 8.531 1 98.25 138 PHE B C 1
ATOM 2297 O O . PHE B 1 138 ? -8.094 -3.795 8.961 1 98.25 138 PHE B O 1
ATOM 2304 N N . ASN B 1 139 ? -8.828 -1.719 8.57 1 96.69 139 ASN B N 1
ATOM 2305 C CA . ASN B 1 139 ? -7.699 -1.08 9.242 1 96.69 139 ASN B CA 1
ATOM 2306 C C . ASN B 1 139 ? -7.59 -1.529 10.695 1 96.69 139 ASN B C 1
ATOM 2308 O O . ASN B 1 139 ? -6.488 -1.775 11.195 1 96.69 139 ASN B O 1
ATOM 2312 N N . ASP B 1 140 ? -8.703 -1.614 11.359 1 96.44 140 ASP B N 1
ATOM 2313 C CA . ASP B 1 140 ? -8.727 -2.068 12.742 1 96.44 140 ASP B CA 1
ATOM 2314 C C . ASP B 1 140 ? -8.227 -3.506 12.859 1 96.44 140 ASP B C 1
ATOM 2316 O O . ASP B 1 140 ? -7.484 -3.836 13.789 1 96.44 140 ASP B O 1
ATOM 2320 N N . ASP B 1 141 ? -8.641 -4.328 11.977 1 97.06 141 ASP B N 1
ATOM 2321 C CA . ASP B 1 141 ? -8.188 -5.715 11.977 1 97.06 141 ASP B CA 1
ATOM 2322 C C . ASP B 1 141 ? -6.684 -5.805 11.758 1 97.06 141 ASP B C 1
ATOM 2324 O O . ASP B 1 141 ? -6.004 -6.609 12.391 1 97.06 141 ASP B O 1
ATOM 2328 N N . LEU B 1 142 ? -6.133 -4.98 10.828 1 95.06 142 LEU B N 1
ATOM 2329 C CA . LEU B 1 142 ? -4.695 -4.938 10.578 1 95.06 142 LEU B CA 1
ATOM 2330 C C . LEU B 1 142 ? -3.945 -4.488 11.828 1 95.06 142 LEU B C 1
ATOM 2332 O O . LEU B 1 142 ? -2.885 -5.027 12.148 1 95.06 142 LEU B O 1
ATOM 2336 N N . ALA B 1 143 ? -4.488 -3.506 12.477 1 91.88 143 ALA B N 1
ATOM 2337 C CA . ALA B 1 143 ? -3.871 -3.002 13.695 1 91.88 143 ALA B CA 1
ATOM 2338 C C . ALA B 1 143 ? -3.805 -4.09 14.766 1 91.88 143 ALA B C 1
ATOM 2340 O O . ALA B 1 143 ? -2.789 -4.234 15.453 1 91.88 143 ALA B O 1
ATOM 2341 N N . ALA B 1 144 ? -4.871 -4.805 14.891 1 93.56 144 ALA B N 1
ATOM 2342 C CA . ALA B 1 144 ? -4.91 -5.902 15.852 1 93.56 144 ALA B CA 1
ATOM 2343 C C . ALA B 1 144 ? -3.883 -6.977 15.5 1 93.56 144 ALA B C 1
ATOM 2345 O O . ALA B 1 144 ? -3.23 -7.535 16.391 1 93.56 144 ALA B O 1
ATOM 2346 N N . GLU B 1 145 ? -3.814 -7.277 14.242 1 92.38 145 GLU B N 1
ATOM 2347 C CA . GLU B 1 145 ? -2.842 -8.266 13.789 1 92.38 145 GLU B CA 1
ATOM 2348 C C . GLU B 1 145 ? -1.415 -7.82 14.094 1 92.38 145 GLU B C 1
ATOM 2350 O O . GLU B 1 145 ? -0.584 -8.625 14.523 1 92.38 145 GLU B O 1
ATOM 2355 N N . LEU B 1 146 ? -1.103 -6.562 13.828 1 87.81 146 LEU B N 1
ATOM 2356 C CA . LEU B 1 146 ? 0.22 -6.008 14.094 1 87.81 146 LEU B CA 1
ATOM 2357 C C . LEU B 1 146 ? 0.543 -6.074 15.586 1 87.81 146 LEU B C 1
ATOM 2359 O O . LEU B 1 146 ? 1.664 -6.418 15.969 1 87.81 146 LEU B O 1
ATOM 2363 N N . THR B 1 147 ? -0.456 -5.766 16.375 1 87.19 147 THR B N 1
ATOM 2364 C CA . THR B 1 147 ? -0.282 -5.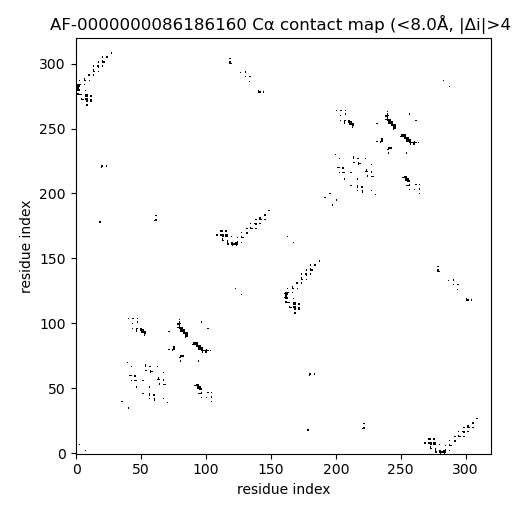824 17.828 1 87.19 147 THR B CA 1
ATOM 2365 C C . THR B 1 147 ? 0.013 -7.25 18.281 1 87.19 147 THR B C 1
ATOM 2367 O O . THR B 1 147 ? 0.872 -7.473 19.141 1 87.19 147 THR B O 1
ATOM 2370 N N . ARG B 1 148 ? -0.65 -8.148 17.719 1 86.38 148 ARG B N 1
ATOM 2371 C CA . ARG B 1 148 ? -0.438 -9.555 18.031 1 86.38 148 ARG B CA 1
ATOM 2372 C C . ARG B 1 148 ? 0.984 -9.984 17.688 1 86.38 148 ARG B C 1
ATOM 2374 O O . ARG B 1 148 ? 1.619 -10.719 18.453 1 86.38 148 ARG B O 1
ATOM 2381 N N . LEU B 1 149 ? 1.485 -9.531 16.609 1 82 149 LEU B N 1
ATOM 2382 C CA . LEU B 1 149 ? 2.811 -9.914 16.125 1 82 149 LEU B CA 1
ATOM 2383 C C . LEU B 1 149 ? 3.9 -9.266 16.969 1 82 149 LEU B C 1
ATOM 2385 O O . LEU B 1 149 ? 4.938 -9.883 17.234 1 82 149 LEU B O 1
ATOM 2389 N N . ILE B 1 150 ? 3.707 -8.07 17.281 1 75.56 150 ILE B N 1
ATOM 2390 C CA . ILE B 1 150 ? 4.68 -7.336 18.094 1 7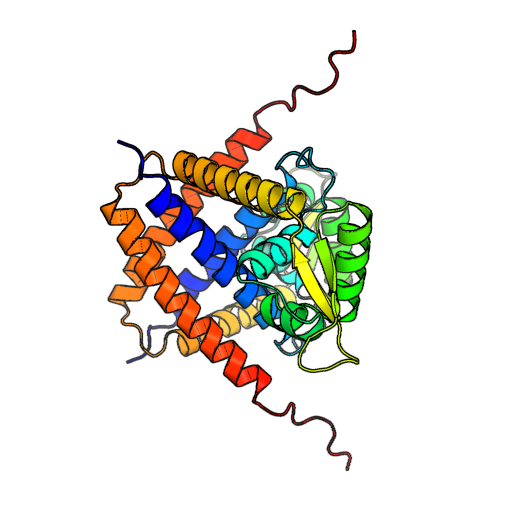5.56 150 ILE B CA 1
ATOM 2391 C C . ILE B 1 150 ? 4.73 -7.926 19.5 1 75.56 150 ILE B C 1
ATOM 2393 O O . ILE B 1 150 ? 5.805 -8.055 20.094 1 75.56 150 ILE B O 1
ATOM 2397 N N . ASP B 1 151 ? 3.57 -8.242 20.047 1 75.31 151 ASP B N 1
ATOM 2398 C CA . ASP B 1 151 ? 3.471 -8.773 21.391 1 75.31 151 ASP B CA 1
ATOM 2399 C C . ASP B 1 151 ? 3.936 -10.227 21.453 1 75.31 151 ASP B C 1
ATOM 2401 O O . ASP B 1 151 ? 4.219 -10.758 22.531 1 75.31 151 ASP B O 1
ATOM 2405 N N . GLN B 1 152 ? 3.801 -10.984 20.375 1 68.94 152 GLN B N 1
ATOM 2406 C CA . GLN B 1 152 ? 4.273 -12.367 20.391 1 68.94 152 GLN B CA 1
ATOM 2407 C C . GLN B 1 152 ? 5.797 -12.43 20.391 1 68.94 152 GLN B C 1
ATOM 2409 O O . GLN B 1 152 ? 6.449 -11.898 19.5 1 68.94 152 GLN B O 1
ATOM 2414 N N . PRO B 1 153 ? 6.449 -12.648 21.5 1 54.97 153 PRO B N 1
ATOM 2415 C CA . PRO B 1 153 ? 7.895 -12.859 21.578 1 54.97 153 PRO B CA 1
ATOM 2416 C C . PRO B 1 153 ? 8.43 -13.742 20.453 1 54.97 153 PRO B C 1
ATOM 2418 O O . PRO B 1 153 ? 7.766 -14.695 20.047 1 54.97 153 PRO B O 1
ATOM 2421 N N . THR B 1 154 ? 8.953 -13.281 19.328 1 48.75 154 THR B N 1
ATOM 2422 C CA . THR B 1 154 ? 9.703 -14.172 18.453 1 48.75 154 THR B CA 1
ATOM 2423 C C . THR B 1 154 ? 10.375 -15.281 19.266 1 48.75 154 THR B C 1
ATOM 2425 O O . THR B 1 154 ? 11.172 -15 20.172 1 48.75 154 THR B O 1
ATOM 2428 N N . HIS B 1 155 ? 9.844 -16.312 19.656 1 45.41 155 HIS B N 1
ATOM 2429 C CA . HIS B 1 155 ? 10.602 -17.453 20.156 1 45.41 155 HIS B CA 1
ATOM 2430 C C . HIS B 1 155 ? 11.844 -17.719 19.297 1 45.41 155 HIS B C 1
ATOM 2432 O O . HIS B 1 155 ? 11.742 -18.281 18.203 1 45.41 155 HIS B O 1
ATOM 2438 N N . GLY B 1 156 ? 12.641 -16.891 18.922 1 39.03 156 GLY B N 1
ATOM 2439 C CA . GLY B 1 156 ? 13.984 -17.266 18.516 1 39.03 156 GLY B CA 1
ATOM 2440 C C . GLY B 1 156 ? 14.492 -18.516 19.219 1 39.03 156 GLY B C 1
ATOM 2441 O O . GLY B 1 156 ? 13.789 -19.094 20.047 1 39.03 156 GLY B O 1
ATOM 2442 N N . LYS B 1 157 ? 16.047 -18.422 19.719 1 36.09 157 LYS B N 1
ATOM 2443 C CA . LYS B 1 157 ? 17.188 -19.281 19.969 1 36.09 157 LYS B CA 1
ATOM 2444 C C . LYS B 1 157 ? 17.016 -20.062 21.266 1 36.09 157 LYS B C 1
ATOM 2446 O O . LYS B 1 157 ? 17.297 -19.547 22.344 1 36.09 157 LYS B O 1
ATOM 2451 N N . GLU B 1 158 ? 15.961 -20.5 21.75 1 33.91 158 GLU B N 1
ATOM 2452 C CA . GLU B 1 158 ? 16.5 -21.5 22.656 1 33.91 158 GLU B CA 1
ATOM 2453 C C . GLU B 1 158 ? 17.469 -22.438 21.953 1 33.91 158 GLU B C 1
ATOM 2455 O O . GLU B 1 158 ? 17.094 -23.109 20.984 1 33.91 158 GLU B O 1
ATOM 2460 N N . GLN B 1 159 ? 18.781 -22.031 21.797 1 32.31 159 GLN B N 1
ATOM 2461 C CA . GLN B 1 159 ? 19.953 -22.891 21.953 1 32.31 159 GLN B CA 1
ATOM 2462 C C . GLN B 1 159 ? 19.656 -24.062 22.891 1 32.31 159 GLN B C 1
ATOM 2464 O O . GLN B 1 159 ? 19.281 -23.859 24.047 1 32.31 159 GLN B O 1
ATOM 2469 N N . SER B 1 160 ? 19.375 -25.297 22.328 1 26.12 160 SER B N 1
ATOM 2470 C CA . SER B 1 160 ? 20.328 -26.297 22.797 1 26.12 160 SER B CA 1
ATOM 2471 C C . SER B 1 160 ? 21.766 -25.875 22.484 1 26.12 160 SER B C 1
ATOM 2473 O O . SER B 1 160 ? 22.031 -25.25 21.453 1 26.12 160 SER B O 1
#

Organism: NCBI:txid1656884

Foldseek 3Di:
DDDDPVVVVVVVVVVVVVVVVVVVVVVVPPDDPLPADPVLLLLLLVQVVDKDFLVVSCVVVVHDSVVSVVSLVVCVVVQQKDWDADPVDRVTIIIHGDPVNVVVNVVVVVVVVVVVCVVCVVPDPVRVVVVVVVVVVVVVVVVVVVVVVVPPPPPPDPDD/DDDDPVVVVVVVVVVVVVVVVVVVVVVVPPDDPLPADPVLLLLLLVQVVHKDFLVVSCVVVVHDSVVSVVSLVVCVVVQQKDWDADPVDRVTIIIHGDPVNVVVNVVVVVVVVVVVCVVCVVPDPVRVVVVVVVVVVVVVVVVVVVVVVVPPPPPPDPDD

Nearest PDB structures (foldseek):
  2yr2-assembly1_A  TM=8.457E-01  e=6.546E-07  Sulfurisphaera tokodaii
  5jls-assembly1_A-2  TM=6.815E-01  e=2.949E-08  Streptococcus pyogenes serotype M3
  3f3x-assembly1_A-2  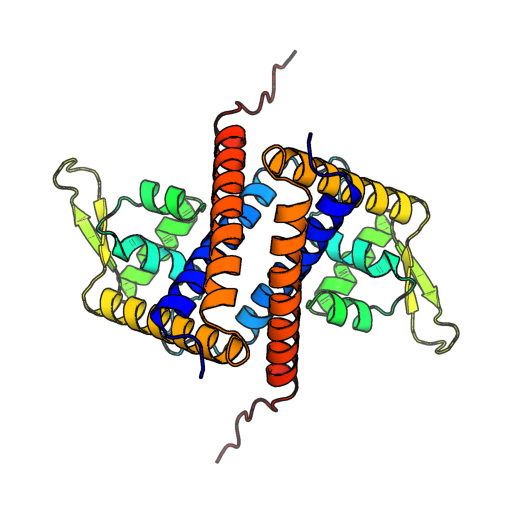TM=7.556E-01  e=1.249E-06  Saccharolobus solfataricus
  5yhy-assembly1_A  TM=6.292E-01  e=2.047E-07  Lactococcus lactis subsp. lactis Il1403
  1lnw-assembly7_A  TM=6.909E-01  e=1.249E-06  Pseudomonas aeruginosa

Solvent-accessible surface area (backbone atoms only — not comparable to full-atom values): 17577 Å² total; per-residue (Å²): 121,55,36,54,55,68,63,26,31,50,44,53,53,53,49,52,54,40,52,50,49,54,53,48,46,60,71,66,44,71,77,58,90,76,78,58,61,76,84,49,47,63,57,54,55,60,30,70,80,39,69,38,36,62,63,56,49,11,63,74,70,68,50,55,52,69,60,43,51,54,49,48,54,53,33,36,75,66,52,28,30,44,76,41,72,28,90,89,36,84,87,41,56,22,36,29,61,31,75,61,25,48,52,49,45,51,52,52,53,50,51,50,15,51,52,40,21,61,65,36,42,91,39,48,57,68,57,51,53,53,42,39,52,46,50,50,54,50,39,52,45,50,51,52,51,49,48,50,56,69,68,44,72,77,79,68,80,76,71,126,121,54,35,52,54,67,63,25,32,50,43,52,53,54,51,51,53,39,52,50,49,55,53,49,46,61,71,66,45,72,78,59,88,77,78,57,59,76,84,49,46,63,58,54,54,60,31,70,82,39,68,37,36,60,63,59,49,12,64,73,68,68,50,53,52,69,59,44,49,54,50,48,53,53,34,36,76,67,53,27,30,45,75,41,72,27,91,91,37,83,86,41,54,23,36,30,61,29,74,62,24,48,52,48,45,50,52,52,52,49,51,52,14,52,51,41,21,60,66,36,42,90,40,48,57,67,57,50,52,53,41,40,53,46,50,51,54,50,37,51,45,49,51,51,52,49,50,51,56,70,69,44,72,76,80,68,81,76,70,127